Protein AF-A0A431JED1-F1 (afdb_monomer_lite)

Secondary structure (DSSP, 8-state):
--------------------TT-TT----TTS-TTTS-EEEEEE-TT--EEEEEEESSSSTTS-EEEEE-SSSSEEEEEE---STT-STT-SEEEEETT-S--EEEESSSSSSS-SS-EEEEEEETTEEEEEE--GGG-EEEEESSSS--STT--EEEEEEHHHHHHHHHS-EE-SS-SSSEE---SEEEEEETTEEEEEETTTEEEEEEEETTTEEEEEEE-TTT------STTSPPP----EEEEEEEE-TTSPEEEEEEE--TTSEETTEE-TT---EEEEEE-SSTT--EEEEEE--TT-------PPPPPPHHHHHHHHHHHHHHHHHHHHHHHTT-

Sequence (342 aa):
MAGYNQSQTSTVITASAPTNANNPATGQGAKFAPSVVNRVIGRVDAVGNVDTSTSLGDAYNGDNIRSAVSLDGQRFYTAGNISGGSQNATGGVRTTTLGASSSTQVAGSAGPVLSTSNINRVDIQNGQLYAASRQAANNGIWAIGTGTPTGLAASATRLFDYNALVSAATGRSAGNTSATTNFQGPYDFYFSNASTVYVADAILGISRFSLTGAAVWKYDYTFSSTGGVQNDGSNGKPKQAGGAIGLTGRVLDSGETVLYATGGFSGNVVNGTLDSYGGNYLYALIDKGAQSDFTILDKAAATESFKGVALAPVPEPASLLLLAAGLGVLVVRARQQRASTR

pLDDT: mean 76.94, std 20.21, range [21.77, 98.38]

Structure (mmCIF, N/CA/C/O backbone):
data_AF-A0A431JED1-F1
#
_entry.id   AF-A0A431JED1-F1
#
loop_
_atom_site.group_PDB
_atom_site.id
_atom_site.type_symbol
_atom_site.label_atom_id
_atom_site.label_alt_id
_atom_site.label_comp_id
_atom_site.label_asym_id
_atom_site.label_entity_id
_atom_site.label_seq_id
_atom_site.pdbx_PDB_ins_code
_atom_site.Cartn_x
_atom_site.Cartn_y
_atom_site.Cartn_z
_atom_site.occupancy
_atom_site.B_iso_or_equiv
_atom_site.auth_seq_id
_atom_site.auth_comp_id
_atom_site.auth_asym_id
_atom_site.auth_atom_id
_atom_site.pdbx_PDB_model_num
ATOM 1 N N . MET A 1 1 ? -19.468 -15.182 -5.118 1.00 23.94 1 MET A N 1
ATOM 2 C CA . MET A 1 1 ? -18.343 -14.238 -4.960 1.00 23.94 1 MET A CA 1
ATOM 3 C C . MET A 1 1 ? -17.081 -15.067 -4.995 1.00 23.94 1 MET A C 1
ATOM 5 O O . MET A 1 1 ? -16.937 -15.929 -4.146 1.00 23.94 1 MET A O 1
ATOM 9 N N . ALA A 1 2 ? -16.272 -14.919 -6.041 1.00 21.77 2 ALA A N 1
ATOM 10 C CA . ALA A 1 2 ? -15.062 -15.710 -6.224 1.00 21.77 2 ALA A CA 1
ATOM 11 C C . ALA A 1 2 ? -13.936 -15.089 -5.385 1.00 21.77 2 ALA A C 1
ATOM 13 O O . ALA A 1 2 ? -13.420 -14.031 -5.745 1.00 21.77 2 ALA A O 1
ATOM 14 N N . GLY A 1 3 ? -13.617 -15.711 -4.249 1.00 23.08 3 GLY A N 1
ATOM 15 C CA . GLY A 1 3 ? -12.411 -15.419 -3.483 1.00 23.08 3 GLY A CA 1
ATOM 16 C C . GLY A 1 3 ? -11.211 -15.916 -4.277 1.00 23.08 3 GLY A C 1
ATOM 17 O O . GLY A 1 3 ? -11.069 -17.109 -4.536 1.00 23.08 3 GLY A O 1
ATOM 18 N N . TYR A 1 4 ? -10.390 -14.992 -4.766 1.00 29.09 4 TYR A N 1
ATOM 19 C CA . TYR A 1 4 ? -9.217 -15.342 -5.552 1.00 29.09 4 TYR A CA 1
ATOM 20 C C . TYR A 1 4 ? -7.986 -15.469 -4.642 1.00 29.09 4 TYR A C 1
ATOM 22 O O . TYR A 1 4 ? -7.595 -14.525 -3.957 1.00 29.09 4 TYR A O 1
ATOM 30 N N . ASN A 1 5 ? -7.401 -16.669 -4.675 1.00 30.94 5 ASN A N 1
ATOM 31 C CA . ASN A 1 5 ? -6.161 -17.114 -4.037 1.00 30.94 5 ASN A CA 1
ATOM 32 C C . ASN A 1 5 ? -4.968 -16.196 -4.363 1.00 30.94 5 ASN A C 1
ATOM 34 O O . ASN A 1 5 ? -4.407 -16.279 -5.454 1.00 30.94 5 ASN A O 1
ATOM 38 N N . GLN A 1 6 ? -4.504 -15.392 -3.404 1.00 31.88 6 GLN A N 1
ATOM 39 C CA . GLN A 1 6 ? -3.185 -14.764 -3.504 1.00 31.88 6 GLN A CA 1
ATOM 40 C C . GLN A 1 6 ? -2.135 -15.615 -2.797 1.00 31.88 6 GLN A C 1
ATOM 42 O O . GLN A 1 6 ? -1.987 -15.545 -1.584 1.00 31.88 6 GLN A O 1
ATOM 47 N N . SER A 1 7 ? -1.378 -16.398 -3.567 1.00 29.55 7 SER A N 1
ATOM 48 C CA . SER A 1 7 ? -0.062 -16.878 -3.144 1.00 29.55 7 SER A CA 1
ATOM 49 C C . SER A 1 7 ? 0.896 -15.702 -3.045 1.00 29.55 7 SER A C 1
ATOM 51 O O . SER A 1 7 ? 1.459 -15.253 -4.035 1.00 29.55 7 SER A O 1
ATOM 53 N N . GLN A 1 8 ? 1.041 -15.175 -1.831 1.00 31.19 8 GLN A N 1
ATOM 54 C CA . GLN A 1 8 ? 2.184 -14.363 -1.444 1.00 31.19 8 GLN A CA 1
ATOM 55 C C . GLN A 1 8 ? 2.803 -14.963 -0.187 1.00 31.19 8 GLN A C 1
ATOM 57 O O . GLN A 1 8 ? 2.500 -14.594 0.945 1.00 31.19 8 GLN A O 1
ATOM 62 N N . THR A 1 9 ? 3.717 -15.903 -0.388 1.00 28.64 9 THR A N 1
ATOM 63 C CA . THR A 1 9 ? 4.820 -16.089 0.548 1.00 28.64 9 THR A CA 1
ATOM 64 C C . THR A 1 9 ? 5.697 -14.845 0.424 1.00 28.64 9 THR A C 1
ATOM 66 O O . THR A 1 9 ? 6.446 -14.695 -0.540 1.00 28.64 9 THR A O 1
ATOM 69 N N . SER A 1 10 ? 5.610 -13.921 1.385 1.00 28.77 10 SER A N 1
ATOM 70 C CA . SER A 1 10 ? 6.693 -12.961 1.617 1.00 28.77 10 SER A CA 1
ATOM 71 C C . SER A 1 10 ? 7.907 -13.733 2.133 1.00 28.77 10 SER A C 1
ATOM 73 O O . SER A 1 10 ? 8.202 -13.742 3.323 1.00 28.77 10 SER A O 1
ATOM 75 N N . THR A 1 11 ? 8.621 -14.406 1.236 1.00 25.95 11 THR A N 1
ATOM 76 C CA . THR A 1 11 ? 10.019 -14.735 1.479 1.00 25.95 11 THR A CA 1
ATOM 77 C C . THR A 1 11 ? 10.799 -13.465 1.184 1.00 25.95 11 THR A C 1
ATOM 79 O O . THR A 1 11 ? 10.759 -12.944 0.068 1.00 25.95 11 THR A O 1
ATOM 82 N N . VAL A 1 12 ? 11.476 -12.931 2.198 1.00 26.38 12 VAL A N 1
ATOM 83 C CA . VAL A 1 12 ? 12.476 -11.879 2.021 1.00 26.38 12 VAL A CA 1
ATOM 84 C C . VAL A 1 12 ? 13.552 -12.448 1.097 1.00 26.38 12 VAL A C 1
ATOM 86 O O . VAL A 1 12 ? 14.432 -13.182 1.534 1.00 26.38 12 VAL A O 1
ATOM 89 N N . ILE A 1 13 ? 13.467 -12.155 -0.201 1.00 27.19 13 ILE A N 1
ATOM 90 C CA . ILE A 1 13 ? 14.603 -12.332 -1.097 1.00 27.19 13 ILE A CA 1
ATOM 91 C C . ILE A 1 13 ? 15.508 -11.143 -0.812 1.00 27.19 13 ILE A C 1
ATOM 93 O O . ILE A 1 13 ? 15.273 -10.027 -1.282 1.00 27.19 13 ILE A O 1
ATOM 97 N N . THR A 1 14 ? 16.536 -11.378 -0.004 1.00 25.70 14 THR A N 1
ATOM 98 C CA . THR A 1 14 ? 17.692 -10.495 0.087 1.00 25.70 14 THR A CA 1
ATOM 99 C C . THR A 1 14 ? 18.341 -10.501 -1.293 1.00 25.70 14 THR A C 1
ATOM 101 O O . THR A 1 14 ? 19.164 -11.355 -1.610 1.00 25.70 14 THR A O 1
ATOM 104 N N . ALA A 1 15 ? 17.935 -9.575 -2.162 1.00 27.73 15 ALA A N 1
ATOM 105 C CA . ALA A 1 15 ? 18.761 -9.234 -3.302 1.00 27.73 15 ALA A CA 1
ATOM 106 C C . ALA A 1 15 ? 20.076 -8.726 -2.710 1.00 27.73 15 ALA A C 1
ATOM 108 O O . ALA A 1 15 ? 20.096 -7.705 -2.016 1.00 27.73 15 ALA A O 1
ATOM 109 N N . SER A 1 16 ? 21.168 -9.451 -2.941 1.00 29.75 16 SER A N 1
ATOM 110 C CA . SER A 1 16 ? 22.497 -8.871 -2.849 1.00 29.75 16 SER A CA 1
ATOM 111 C C . SER A 1 16 ? 22.499 -7.687 -3.809 1.00 29.75 16 SER A C 1
ATOM 113 O O . SER A 1 16 ? 22.574 -7.837 -5.027 1.00 29.75 16 SER A O 1
ATOM 115 N N . ALA A 1 17 ? 22.299 -6.489 -3.257 1.00 35.72 17 ALA A N 1
ATOM 116 C CA . ALA A 1 17 ? 22.432 -5.266 -4.019 1.00 35.72 17 ALA A CA 1
ATOM 117 C C . ALA A 1 17 ? 23.820 -5.295 -4.675 1.00 35.72 17 ALA A C 1
ATOM 119 O O . ALA A 1 17 ? 24.779 -5.678 -3.998 1.00 35.72 17 ALA A O 1
ATOM 120 N N . PRO A 1 18 ? 23.973 -4.900 -5.951 1.00 34.75 18 PRO A N 1
ATOM 121 C CA . PRO A 1 18 ? 25.295 -4.607 -6.473 1.00 34.75 18 PRO A CA 1
ATOM 122 C C . PRO A 1 18 ? 25.878 -3.505 -5.586 1.00 34.75 18 PRO A C 1
ATOM 124 O O . PRO A 1 18 ? 25.456 -2.347 -5.627 1.00 34.75 18 PRO A O 1
ATOM 127 N N . THR A 1 19 ? 26.785 -3.889 -4.695 1.00 35.94 19 THR A N 1
ATOM 128 C CA . THR A 1 19 ? 27.453 -2.959 -3.801 1.00 35.94 19 THR A CA 1
ATOM 129 C C . THR A 1 19 ? 28.389 -2.120 -4.648 1.00 35.94 19 THR A C 1
ATOM 131 O O . THR A 1 19 ? 29.275 -2.649 -5.317 1.00 35.94 19 THR A O 1
ATOM 134 N N . ASN A 1 20 ? 28.238 -0.800 -4.587 1.00 39.66 20 ASN A N 1
ATOM 135 C CA . ASN A 1 20 ? 29.374 0.071 -4.834 1.00 39.66 20 ASN A CA 1
ATOM 136 C C . ASN A 1 20 ? 30.448 -0.318 -3.807 1.00 39.66 20 ASN A C 1
ATOM 138 O O . ASN A 1 20 ? 30.224 -0.148 -2.607 1.00 39.66 20 ASN A O 1
ATOM 142 N N . ALA A 1 21 ? 31.587 -0.843 -4.266 1.00 40.16 21 ALA A N 1
ATOM 143 C CA . ALA A 1 21 ? 32.692 -1.264 -3.402 1.00 40.16 21 ALA A CA 1
ATOM 144 C C . ALA A 1 21 ? 33.205 -0.138 -2.478 1.00 40.16 21 ALA A C 1
ATOM 146 O O . ALA A 1 21 ? 33.900 -0.414 -1.506 1.00 40.16 21 ALA A O 1
ATOM 147 N N . ASN A 1 22 ? 32.815 1.118 -2.730 1.00 37.78 22 ASN A N 1
ATOM 148 C CA . ASN A 1 22 ? 33.271 2.278 -1.977 1.00 37.78 22 ASN A CA 1
ATOM 149 C C . ASN A 1 22 ? 32.298 2.773 -0.887 1.00 37.78 22 ASN A C 1
ATOM 151 O O . ASN A 1 22 ? 32.668 3.700 -0.171 1.00 37.78 22 ASN A O 1
ATOM 155 N N . ASN A 1 23 ? 31.076 2.227 -0.735 1.00 37.25 23 ASN A N 1
ATOM 156 C CA . ASN A 1 23 ? 30.197 2.608 0.390 1.00 37.25 23 ASN A CA 1
ATOM 157 C C . ASN A 1 23 ? 29.025 1.626 0.660 1.00 37.25 23 ASN A C 1
ATOM 159 O O . ASN A 1 23 ? 27.913 1.846 0.171 1.00 37.25 23 ASN A O 1
ATOM 163 N N . PRO A 1 24 ? 29.216 0.575 1.479 1.00 39.22 24 PRO A N 1
ATOM 164 C CA . PRO A 1 24 ? 28.147 -0.353 1.866 1.00 39.22 24 PRO A CA 1
ATOM 165 C C . PRO A 1 24 ? 27.101 0.241 2.836 1.00 39.22 24 PRO A C 1
ATOM 167 O O . PRO A 1 24 ? 26.067 -0.383 3.059 1.00 39.22 24 PRO A O 1
ATOM 170 N N . ALA A 1 25 ? 27.317 1.443 3.393 1.00 36.41 25 ALA A N 1
ATOM 171 C CA . ALA A 1 25 ? 26.404 2.066 4.364 1.00 36.41 25 ALA A CA 1
ATOM 172 C C . ALA A 1 25 ? 25.245 2.853 3.722 1.00 36.41 25 ALA A C 1
ATOM 174 O O . ALA A 1 25 ? 24.295 3.238 4.404 1.00 36.41 25 ALA A O 1
ATOM 175 N N . THR A 1 26 ? 25.283 3.084 2.408 1.00 38.41 26 THR A N 1
ATOM 176 C CA . THR A 1 26 ? 24.166 3.678 1.669 1.00 38.41 26 THR A CA 1
ATOM 177 C C . THR A 1 26 ? 23.594 2.621 0.738 1.00 38.41 26 THR A C 1
ATOM 179 O O . THR A 1 26 ? 24.108 2.445 -0.363 1.00 38.41 26 THR A O 1
ATOM 182 N N . GLY A 1 27 ? 22.541 1.915 1.159 1.00 38.31 27 GLY A N 1
ATOM 183 C CA . GLY A 1 27 ? 21.777 0.948 0.352 1.00 38.31 27 GLY A CA 1
ATOM 184 C C . GLY A 1 27 ? 21.042 1.578 -0.840 1.00 38.31 27 GLY A C 1
ATOM 185 O O . GLY A 1 27 ? 19.854 1.365 -1.046 1.00 38.31 27 GLY A O 1
ATOM 186 N N . GLN A 1 28 ? 21.737 2.398 -1.617 1.00 44.69 28 GLN A N 1
ATOM 187 C CA . GLN A 1 28 ? 21.219 3.176 -2.720 1.00 44.69 28 GLN A CA 1
ATOM 188 C C . GLN A 1 28 ? 21.722 2.534 -4.016 1.00 44.69 28 GLN A C 1
ATOM 190 O O . GLN A 1 28 ? 22.557 3.101 -4.716 1.00 44.69 28 GLN A O 1
ATOM 195 N N . GLY A 1 29 ? 21.095 1.430 -4.439 1.00 44.62 29 GLY A N 1
ATOM 196 C CA . GLY A 1 29 ? 20.999 1.082 -5.873 1.00 44.62 29 GLY A CA 1
ATOM 197 C C . GLY A 1 29 ? 20.213 2.133 -6.693 1.00 44.62 29 GLY A C 1
ATOM 198 O O . GLY A 1 29 ? 19.769 1.877 -7.804 1.00 44.62 29 GLY A O 1
ATOM 199 N N . ALA A 1 30 ? 20.018 3.320 -6.113 1.00 51.62 30 ALA A N 1
ATOM 200 C CA . ALA A 1 30 ? 18.995 4.323 -6.343 1.00 51.62 30 ALA A CA 1
ATOM 201 C C . ALA A 1 30 ? 19.484 5.496 -7.194 1.00 51.62 30 ALA A C 1
ATOM 203 O O . ALA A 1 30 ? 18.966 6.594 -7.063 1.00 51.62 30 ALA A O 1
ATOM 204 N N . LYS A 1 31 ? 20.545 5.328 -7.984 1.00 64.94 31 LYS A N 1
ATOM 205 C CA . LYS A 1 31 ? 21.021 6.383 -8.900 1.00 64.94 31 LYS A CA 1
ATOM 206 C C . LYS A 1 31 ? 21.413 5.866 -10.277 1.00 64.94 31 LYS A C 1
ATOM 208 O O . LYS A 1 31 ? 21.803 6.655 -11.131 1.00 64.94 31 LYS A O 1
ATOM 213 N N . PHE A 1 32 ? 21.317 4.559 -10.504 1.00 7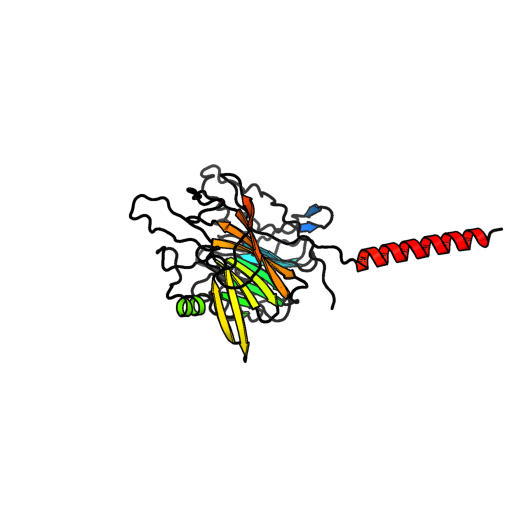3.94 32 PHE A N 1
ATOM 214 C CA . PHE A 1 32 ? 21.657 3.978 -11.792 1.00 73.94 32 PHE A CA 1
ATOM 215 C C . PHE A 1 32 ? 20.489 4.092 -12.766 1.00 73.94 32 PHE A C 1
ATOM 217 O O . PHE A 1 32 ? 19.315 4.011 -12.386 1.00 73.94 32 PHE A O 1
ATOM 224 N N . ALA A 1 33 ? 20.833 4.268 -14.039 1.00 82.19 33 ALA A N 1
ATOM 225 C CA . ALA A 1 33 ? 19.867 4.128 -15.110 1.00 82.19 33 ALA A CA 1
ATOM 226 C C . ALA A 1 33 ? 19.384 2.670 -15.185 1.00 82.19 33 ALA A C 1
ATOM 228 O O . ALA A 1 33 ? 20.192 1.758 -14.997 1.00 82.19 33 ALA A O 1
ATOM 229 N N . PRO A 1 34 ? 18.098 2.423 -15.483 1.00 83.25 34 PRO A N 1
ATOM 230 C CA . PRO A 1 34 ? 17.546 1.078 -15.529 1.00 83.25 34 PRO A CA 1
ATOM 231 C C . PRO A 1 34 ? 18.101 0.270 -16.702 1.00 83.25 34 PRO A C 1
ATOM 233 O O . PRO A 1 34 ? 18.080 -0.946 -16.647 1.00 83.25 34 PRO A O 1
ATOM 236 N N . SER A 1 35 ? 18.689 0.929 -17.704 1.00 84.25 35 SER A N 1
ATOM 237 C CA . SER A 1 35 ? 19.467 0.294 -18.770 1.00 84.25 35 SER A CA 1
ATOM 238 C C . SER A 1 35 ? 20.844 -0.219 -18.320 1.00 84.25 35 SER A C 1
ATOM 240 O O . SER A 1 35 ? 21.508 -0.914 -19.081 1.00 84.25 35 SER A O 1
ATOM 242 N N . VAL A 1 36 ? 21.305 0.172 -17.126 1.00 84.31 36 VAL A N 1
ATOM 243 C CA . VAL A 1 36 ? 22.568 -0.276 -16.511 1.00 84.31 36 VAL A CA 1
ATOM 244 C C . VAL A 1 36 ? 22.279 -1.245 -15.367 1.00 84.31 36 VAL A C 1
ATOM 246 O O . VAL A 1 36 ? 22.935 -2.275 -15.246 1.00 84.31 36 VAL A O 1
ATOM 249 N N . VAL A 1 37 ? 21.297 -0.912 -14.524 1.00 85.38 37 VAL A N 1
ATOM 250 C CA . VAL A 1 37 ? 20.830 -1.752 -13.418 1.00 85.38 37 VAL A CA 1
ATOM 251 C C . VAL A 1 37 ? 19.321 -1.929 -13.540 1.00 85.38 37 VAL A C 1
ATOM 253 O O . VAL A 1 37 ? 18.542 -1.074 -13.110 1.00 85.38 37 VAL A O 1
ATOM 256 N N . ASN A 1 38 ? 18.921 -3.052 -14.131 1.00 87.19 38 ASN A N 1
ATOM 257 C CA . ASN A 1 38 ? 17.521 -3.367 -14.390 1.00 87.19 38 ASN A CA 1
ATOM 258 C C . ASN A 1 38 ? 16.703 -3.468 -13.092 1.00 87.19 38 ASN A C 1
ATOM 260 O O . ASN A 1 38 ? 17.210 -3.824 -12.023 1.00 87.19 38 ASN A O 1
ATOM 264 N N . ARG A 1 39 ? 15.397 -3.198 -13.188 1.00 90.19 39 ARG A N 1
ATOM 265 C CA . ARG A 1 39 ? 14.448 -3.378 -12.078 1.00 90.19 39 ARG A CA 1
ATOM 266 C C . ARG A 1 39 ? 13.835 -4.759 -12.152 1.00 90.19 39 ARG A C 1
ATOM 268 O O . ARG A 1 39 ? 13.015 -5.029 -13.024 1.00 90.19 39 ARG A O 1
ATOM 275 N N . VAL A 1 40 ? 14.255 -5.624 -11.240 1.00 91.56 40 VAL A N 1
ATOM 276 C CA . VAL A 1 40 ? 13.828 -7.021 -11.215 1.00 91.56 40 VAL A CA 1
ATOM 277 C C . VAL A 1 40 ? 12.557 -7.170 -10.389 1.00 91.56 40 VAL A C 1
ATOM 279 O O . VAL A 1 40 ? 12.466 -6.649 -9.277 1.00 91.56 40 VAL A O 1
ATOM 282 N N . ILE A 1 41 ? 11.590 -7.902 -10.936 1.00 94.00 41 ILE A N 1
ATOM 283 C CA . ILE A 1 41 ? 10.404 -8.366 -10.219 1.00 94.00 41 ILE A CA 1
ATOM 284 C C . ILE A 1 41 ? 10.601 -9.859 -9.970 1.00 94.00 41 ILE A C 1
ATOM 286 O O . ILE A 1 41 ? 10.640 -10.648 -10.913 1.00 94.00 41 ILE A O 1
ATOM 290 N N . GLY A 1 42 ? 10.753 -10.231 -8.700 1.00 89.94 42 GLY A N 1
ATOM 291 C CA . GLY A 1 42 ? 10.775 -11.628 -8.281 1.00 89.94 42 GLY A CA 1
ATOM 292 C C . GLY A 1 42 ? 9.356 -12.138 -8.058 1.00 89.94 42 GLY A C 1
ATOM 293 O O . GLY A 1 42 ? 8.594 -11.530 -7.306 1.00 89.94 42 GLY A O 1
ATOM 294 N N . ARG A 1 43 ? 9.008 -13.256 -8.690 1.00 90.62 43 ARG A N 1
ATOM 295 C CA . ARG A 1 43 ? 7.793 -14.020 -8.406 1.00 90.62 43 ARG A CA 1
ATOM 296 C C . ARG A 1 43 ? 8.166 -15.250 -7.594 1.00 90.62 43 ARG A C 1
ATOM 298 O O . ARG A 1 43 ? 9.118 -15.943 -7.936 1.00 90.62 43 ARG A O 1
ATOM 305 N N . VAL A 1 44 ? 7.386 -15.531 -6.561 1.00 84.62 44 VAL A N 1
ATOM 306 C CA . VAL A 1 44 ? 7.436 -16.796 -5.829 1.00 84.62 44 VAL A CA 1
ATOM 307 C C . VAL A 1 44 ? 6.098 -17.487 -6.046 1.00 84.62 44 VAL A C 1
ATOM 309 O O . VAL A 1 44 ? 5.060 -16.861 -5.836 1.00 84.62 44 VAL A O 1
ATOM 312 N N . ASP A 1 45 ? 6.105 -18.723 -6.538 1.00 81.44 45 ASP A N 1
ATOM 313 C CA . ASP A 1 45 ? 4.870 -19.492 -6.703 1.00 81.44 45 ASP A CA 1
ATOM 314 C C . ASP A 1 45 ? 4.456 -20.218 -5.409 1.00 81.44 45 ASP A C 1
ATOM 316 O O . ASP A 1 45 ? 5.163 -20.207 -4.400 1.00 81.44 45 ASP A O 1
ATOM 320 N N . ALA A 1 46 ? 3.296 -20.879 -5.441 1.00 77.44 46 ALA A N 1
ATOM 321 C CA . ALA A 1 46 ? 2.745 -21.580 -4.281 1.00 77.44 46 ALA A CA 1
ATOM 322 C C . ALA A 1 46 ? 3.584 -22.784 -3.810 1.00 77.44 46 ALA A C 1
ATOM 324 O O . ALA A 1 46 ? 3.373 -23.269 -2.700 1.00 77.44 46 ALA A O 1
ATOM 325 N N . VAL A 1 47 ? 4.517 -23.267 -4.634 1.00 80.44 47 VAL A N 1
ATOM 326 C CA . VAL A 1 47 ? 5.455 -24.352 -4.303 1.00 80.44 47 VAL A CA 1
ATOM 327 C C . VAL A 1 47 ? 6.803 -23.780 -3.832 1.00 80.44 47 VAL A C 1
ATOM 329 O O . VAL A 1 47 ? 7.682 -24.523 -3.404 1.00 80.44 47 VAL A O 1
ATOM 332 N N . GLY A 1 48 ? 6.961 -22.454 -3.849 1.00 79.81 48 GLY A N 1
ATOM 333 C CA . GLY A 1 48 ? 8.182 -21.761 -3.455 1.00 79.81 48 GLY A CA 1
ATOM 334 C C . GLY A 1 48 ? 9.200 -21.608 -4.584 1.00 79.81 48 GLY A C 1
ATOM 335 O O . GLY A 1 48 ? 10.332 -21.207 -4.310 1.00 79.81 48 GLY A O 1
ATOM 336 N N . ASN A 1 49 ? 8.839 -21.897 -5.841 1.00 83.31 49 ASN A N 1
ATOM 337 C CA . ASN A 1 49 ? 9.743 -21.642 -6.961 1.00 83.31 49 ASN A CA 1
ATOM 338 C C . ASN A 1 49 ? 9.908 -20.136 -7.152 1.00 83.31 49 ASN A C 1
ATOM 340 O O . ASN A 1 49 ? 8.924 -19.399 -7.230 1.00 83.31 49 ASN A O 1
ATOM 344 N N . VAL A 1 50 ? 11.161 -19.696 -7.258 1.00 89.06 50 VAL A N 1
ATOM 345 C CA . VAL A 1 50 ? 11.525 -18.293 -7.460 1.00 89.06 50 VAL A CA 1
ATOM 346 C C . VAL A 1 50 ? 11.825 -18.048 -8.936 1.00 89.06 50 VAL A C 1
ATOM 348 O O . VAL A 1 50 ? 12.658 -18.728 -9.531 1.00 89.06 50 VAL A O 1
ATOM 351 N N . ASP A 1 51 ? 11.180 -17.039 -9.509 1.00 90.19 51 ASP A N 1
ATOM 352 C CA . ASP A 1 51 ? 11.339 -16.607 -10.894 1.00 90.19 51 ASP A CA 1
ATOM 353 C C . ASP A 1 51 ? 11.686 -15.113 -10.932 1.00 90.19 51 ASP A C 1
ATOM 355 O O . ASP A 1 51 ? 10.895 -14.261 -10.526 1.00 90.19 51 ASP A O 1
ATOM 359 N N . THR A 1 52 ? 12.890 -14.795 -11.405 1.00 94.31 52 THR A N 1
ATOM 360 C CA . THR A 1 52 ? 13.415 -13.426 -11.545 1.00 94.31 52 THR A CA 1
ATOM 361 C C . THR A 1 52 ? 13.587 -13.015 -13.011 1.00 94.31 52 THR A C 1
ATOM 363 O O . THR A 1 52 ? 14.296 -12.054 -13.308 1.00 94.31 52 THR A O 1
ATOM 366 N N . SER A 1 53 ? 12.932 -13.719 -13.944 1.00 95.12 53 SER A N 1
ATOM 367 C CA . SER A 1 53 ? 13.043 -13.469 -15.391 1.00 95.12 53 SER A CA 1
ATOM 368 C C . SER A 1 53 ? 12.480 -12.112 -15.833 1.00 95.12 53 SER A C 1
ATOM 370 O O . SER A 1 53 ? 12.798 -11.633 -16.919 1.00 95.12 53 SER A O 1
ATOM 372 N N . THR A 1 54 ? 11.661 -11.467 -14.998 1.00 96.00 54 THR A N 1
ATOM 373 C CA . THR A 1 54 ? 11.091 -10.145 -15.286 1.00 96.00 54 THR A CA 1
ATOM 374 C C . THR A 1 54 ? 12.051 -9.056 -14.823 1.00 96.00 54 THR A C 1
ATOM 376 O O . THR A 1 54 ? 12.242 -8.847 -13.624 1.00 96.00 54 THR A O 1
ATOM 379 N N . SER A 1 55 ? 12.659 -8.348 -15.772 1.00 94.25 55 SER A N 1
ATOM 380 C CA . SER A 1 55 ? 13.797 -7.464 -15.514 1.00 94.25 55 SER A CA 1
ATOM 381 C C . SER A 1 55 ? 13.722 -6.202 -16.381 1.00 94.25 55 SER A C 1
ATOM 383 O O . SER A 1 55 ? 14.187 -6.189 -17.519 1.00 94.25 55 SER A O 1
ATOM 385 N N . LEU A 1 56 ? 13.188 -5.118 -15.824 1.00 93.12 56 LEU A N 1
ATOM 386 C CA . LEU A 1 56 ? 12.817 -3.908 -16.558 1.00 93.12 56 LEU A CA 1
ATOM 387 C C . LEU A 1 56 ? 13.999 -2.962 -16.788 1.00 93.12 56 LEU A C 1
ATOM 389 O O . LEU A 1 56 ? 14.571 -2.431 -15.832 1.00 93.12 56 LEU A O 1
ATOM 393 N N . GLY A 1 57 ? 14.307 -2.703 -18.058 1.00 92.00 57 GLY A N 1
ATOM 394 C CA . GLY A 1 57 ? 15.337 -1.753 -18.488 1.00 92.00 57 GLY A CA 1
ATOM 395 C C . GLY A 1 57 ? 14.858 -0.300 -18.611 1.00 92.00 57 GLY A C 1
ATOM 396 O O . GLY A 1 57 ? 15.651 0.584 -18.924 1.00 92.00 57 GLY A O 1
ATOM 397 N N . ASP A 1 58 ? 13.571 -0.035 -18.376 1.00 90.44 58 ASP A N 1
ATOM 398 C CA . ASP A 1 58 ? 12.899 1.226 -18.721 1.00 90.44 58 ASP A CA 1
ATOM 399 C C . ASP A 1 58 ? 12.175 1.913 -17.545 1.00 90.44 58 ASP A C 1
ATOM 401 O O . ASP A 1 58 ? 11.535 2.953 -17.722 1.00 90.44 58 ASP A O 1
ATOM 405 N N . ALA A 1 59 ? 12.267 1.350 -16.338 1.00 89.56 59 ALA A N 1
ATOM 406 C CA . ALA A 1 59 ? 11.480 1.769 -15.183 1.00 89.56 59 ALA A CA 1
ATOM 407 C C . ALA A 1 59 ? 12.323 2.454 -14.092 1.00 89.56 59 ALA A C 1
ATOM 409 O O . ALA A 1 59 ? 13.426 2.018 -13.762 1.00 89.56 59 ALA A O 1
ATOM 410 N N . TYR A 1 60 ? 11.754 3.494 -13.478 1.00 88.00 60 TYR 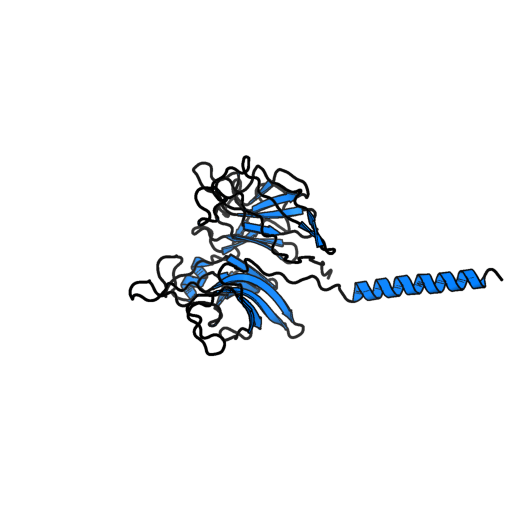A N 1
ATOM 411 C CA . TYR A 1 60 ? 12.257 4.159 -12.271 1.00 88.00 60 TYR A CA 1
ATOM 412 C C . TYR A 1 60 ? 13.678 4.714 -12.428 1.00 88.00 60 TYR A C 1
ATOM 414 O O . TYR A 1 60 ? 14.582 4.414 -11.645 1.00 88.00 60 TYR A O 1
ATOM 422 N N . ASN A 1 61 ? 13.903 5.499 -13.487 1.00 86.00 61 ASN A N 1
ATOM 423 C CA . ASN A 1 61 ? 15.235 5.999 -13.802 1.00 86.00 61 ASN A CA 1
ATOM 424 C C . ASN A 1 61 ? 15.802 6.907 -12.706 1.00 86.00 61 ASN A C 1
ATOM 426 O O . ASN A 1 61 ? 15.152 7.852 -12.259 1.00 86.00 61 ASN A O 1
ATOM 430 N N . GLY A 1 62 ? 17.028 6.594 -12.283 1.00 79.25 62 GLY A N 1
ATOM 431 C CA . GLY A 1 62 ? 17.763 7.373 -11.301 1.00 79.25 62 GLY A CA 1
ATOM 432 C C . GLY A 1 62 ? 17.257 7.246 -9.865 1.00 79.25 62 GLY A C 1
ATOM 433 O O . GLY A 1 62 ? 17.714 8.028 -9.044 1.00 79.25 62 GLY A O 1
ATOM 434 N N . ASP A 1 63 ? 16.337 6.328 -9.538 1.00 82.31 63 ASP A N 1
ATOM 435 C CA . ASP A 1 63 ? 15.874 6.116 -8.151 1.00 82.31 63 ASP A CA 1
ATOM 436 C C . ASP A 1 63 ? 15.488 4.646 -7.896 1.00 82.31 63 ASP A C 1
ATOM 438 O O . ASP A 1 63 ? 16.178 3.772 -8.404 1.00 82.31 63 ASP A O 1
ATOM 442 N N . ASN A 1 64 ? 14.487 4.308 -7.083 1.00 79.50 64 ASN A N 1
ATOM 443 C CA . ASN A 1 64 ? 14.128 2.934 -6.717 1.00 79.50 64 ASN A CA 1
ATOM 444 C C . ASN A 1 64 ? 12.735 2.525 -7.213 1.00 79.50 64 ASN A C 1
ATOM 446 O O . ASN A 1 64 ? 11.769 3.275 -7.072 1.00 79.50 64 ASN A O 1
ATOM 450 N N . ILE A 1 65 ? 12.619 1.270 -7.661 1.00 88.31 65 ILE A N 1
ATOM 451 C CA . ILE A 1 65 ? 11.359 0.516 -7.599 1.00 88.31 65 ILE A CA 1
ATOM 452 C C . ILE A 1 65 ? 11.025 0.233 -6.124 1.00 88.31 65 ILE A C 1
ATOM 454 O O . ILE A 1 65 ? 11.936 -0.015 -5.331 1.00 88.31 65 ILE A O 1
ATOM 458 N N . ARG A 1 66 ? 9.750 0.313 -5.737 1.00 88.75 66 ARG A N 1
ATOM 459 C CA . ARG A 1 66 ? 9.312 0.240 -4.328 1.00 88.75 66 ARG A CA 1
ATOM 460 C C . ARG A 1 66 ? 8.248 -0.813 -4.058 1.00 88.75 66 ARG A C 1
ATOM 462 O O . ARG A 1 66 ? 8.190 -1.335 -2.953 1.00 88.75 66 ARG A O 1
ATOM 469 N N . SER A 1 67 ? 7.422 -1.135 -5.049 1.00 91.44 67 SER A N 1
ATOM 470 C CA . SER A 1 67 ? 6.316 -2.074 -4.881 1.00 91.44 67 SER A CA 1
ATOM 471 C C . SER A 1 67 ? 6.011 -2.797 -6.184 1.00 91.44 67 SER A C 1
ATOM 473 O O . SER A 1 67 ? 6.192 -2.233 -7.267 1.00 91.44 67 SER A O 1
ATOM 475 N N . ALA A 1 68 ? 5.550 -4.040 -6.055 1.00 93.81 68 ALA A N 1
ATOM 476 C CA . ALA A 1 68 ? 4.981 -4.836 -7.123 1.00 93.81 68 ALA A CA 1
ATOM 477 C C . ALA A 1 68 ? 3.736 -5.573 -6.605 1.00 93.81 68 ALA A C 1
ATOM 479 O O . ALA A 1 68 ? 3.725 -6.033 -5.464 1.00 93.81 68 ALA A O 1
ATOM 480 N N . VAL A 1 69 ? 2.710 -5.701 -7.442 1.00 94.31 69 VAL A N 1
ATOM 481 C CA . VAL A 1 69 ? 1.501 -6.486 -7.167 1.00 94.31 69 VAL A CA 1
ATOM 482 C C . VAL A 1 69 ? 1.067 -7.228 -8.426 1.00 94.31 69 VAL A C 1
ATOM 484 O O . VAL A 1 69 ? 1.267 -6.756 -9.547 1.00 94.31 69 VAL A O 1
ATOM 487 N N . SER A 1 70 ? 0.480 -8.405 -8.245 1.00 93.25 70 SER A N 1
ATOM 488 C CA . SER A 1 70 ? -0.074 -9.224 -9.316 1.00 93.25 70 SER A CA 1
ATOM 489 C C . SER A 1 70 ? -1.350 -9.901 -8.838 1.00 93.25 70 SER A C 1
ATOM 491 O O . SER A 1 70 ? -1.444 -10.275 -7.671 1.00 93.25 70 SER A O 1
ATOM 493 N N . LEU A 1 71 ? -2.310 -10.074 -9.748 1.00 87.88 71 LEU A N 1
ATOM 494 C CA . LEU A 1 71 ? -3.454 -10.951 -9.511 1.00 87.88 71 LEU A CA 1
ATOM 495 C C . LEU A 1 71 ? -3.125 -12.397 -9.869 1.00 87.88 71 LEU A C 1
ATOM 497 O O . LEU A 1 71 ? -3.529 -13.300 -9.164 1.00 87.88 71 LEU A O 1
ATOM 501 N N . ASP A 1 72 ? -2.399 -12.645 -10.951 1.00 86.25 72 ASP A N 1
ATOM 502 C CA . ASP A 1 72 ? -2.303 -13.973 -11.571 1.00 86.25 72 ASP A CA 1
ATOM 503 C C . ASP A 1 72 ? -0.875 -14.530 -11.639 1.00 86.25 72 ASP A C 1
ATOM 505 O O . ASP A 1 72 ? -0.654 -15.623 -12.152 1.00 86.25 72 ASP A O 1
ATOM 509 N N . GLY A 1 73 ? 0.113 -13.782 -11.150 1.00 90.31 73 GLY A N 1
ATOM 510 C CA . GLY A 1 73 ? 1.529 -14.113 -11.292 1.00 90.31 73 GLY A CA 1
ATOM 511 C C . GLY A 1 73 ? 2.046 -14.018 -12.733 1.00 90.31 73 GLY A C 1
ATOM 512 O O . GLY A 1 73 ? 3.183 -14.419 -12.982 1.00 90.31 73 GLY A O 1
ATOM 513 N N . GLN A 1 74 ? 1.242 -13.508 -13.672 1.00 91.56 74 GLN A N 1
ATOM 514 C CA . GLN A 1 74 ? 1.573 -13.365 -15.093 1.00 91.56 74 GLN A CA 1
ATOM 515 C C . GLN A 1 74 ? 1.641 -11.899 -15.520 1.00 91.56 74 GLN A C 1
ATOM 517 O O . GLN A 1 74 ? 2.439 -11.556 -16.394 1.00 91.56 74 GLN A O 1
ATOM 522 N N . ARG A 1 75 ? 0.836 -11.025 -14.910 1.00 94.75 75 ARG A N 1
ATOM 523 C CA . ARG A 1 75 ? 0.888 -9.570 -15.081 1.00 94.75 75 ARG A CA 1
ATOM 524 C C . ARG A 1 75 ? 1.237 -8.893 -13.768 1.00 94.75 75 ARG A C 1
ATOM 526 O O . ARG A 1 75 ? 0.643 -9.186 -12.733 1.00 94.75 75 ARG A O 1
ATOM 533 N N . PHE A 1 76 ? 2.152 -7.938 -13.832 1.00 96.75 76 PHE A N 1
ATOM 534 C CA . PHE A 1 76 ? 2.609 -7.176 -12.679 1.00 96.75 76 PHE A CA 1
ATOM 535 C C . PHE A 1 76 ? 2.266 -5.705 -12.837 1.00 96.75 76 PHE A C 1
ATOM 537 O O . PHE A 1 76 ? 2.315 -5.151 -13.937 1.00 96.75 76 PHE A O 1
ATOM 544 N N . TYR A 1 77 ? 1.968 -5.073 -11.713 1.00 96.81 77 TYR A N 1
ATOM 545 C CA . TYR A 1 77 ? 1.908 -3.631 -11.548 1.00 96.81 77 TYR A CA 1
ATOM 546 C C . TYR A 1 77 ? 2.991 -3.227 -10.578 1.00 96.81 77 TYR A C 1
ATOM 548 O O . TYR A 1 77 ? 3.186 -3.895 -9.571 1.00 96.81 77 TYR A O 1
ATOM 556 N N . THR A 1 78 ? 3.695 -2.147 -10.872 1.00 94.94 78 THR A N 1
ATOM 557 C CA . THR A 1 78 ? 4.799 -1.665 -10.052 1.00 94.94 78 THR A CA 1
ATOM 558 C C . THR A 1 78 ? 4.639 -0.190 -9.747 1.00 94.94 78 THR A C 1
ATOM 560 O O . THR A 1 78 ? 3.965 0.537 -10.481 1.00 94.94 78 THR A O 1
ATOM 563 N N . ALA A 1 79 ? 5.296 0.237 -8.676 1.00 91.81 79 ALA A N 1
ATOM 564 C CA . ALA A 1 79 ? 5.462 1.634 -8.313 1.00 91.81 79 ALA A CA 1
ATOM 565 C C . ALA A 1 79 ? 6.885 1.910 -7.836 1.00 91.81 79 ALA A C 1
ATOM 567 O O . ALA A 1 79 ? 7.625 1.000 -7.444 1.00 91.81 79 ALA A O 1
ATOM 568 N N . GLY A 1 80 ? 7.256 3.184 -7.838 1.00 88.12 80 GLY A N 1
ATOM 569 C CA . GLY A 1 80 ? 8.562 3.621 -7.386 1.00 88.12 80 GLY A CA 1
ATOM 570 C C . GLY A 1 80 ? 8.750 5.124 -7.475 1.00 88.12 80 GLY A C 1
ATOM 571 O O . GLY A 1 80 ? 7.800 5.913 -7.501 1.00 88.12 80 GLY A O 1
ATOM 572 N N . ASN A 1 81 ? 10.014 5.515 -7.508 1.00 84.62 81 ASN A N 1
ATOM 573 C CA . ASN A 1 81 ? 10.432 6.896 -7.650 1.00 84.62 81 ASN A CA 1
ATOM 574 C C . ASN A 1 81 ? 11.407 7.052 -8.814 1.00 84.62 81 ASN A C 1
ATOM 576 O O . ASN A 1 81 ? 11.812 6.084 -9.453 1.00 84.62 81 ASN A O 1
ATOM 580 N N . ILE A 1 82 ? 11.763 8.295 -9.088 1.00 83.81 82 ILE A N 1
ATOM 581 C CA . ILE A 1 82 ? 12.669 8.716 -10.147 1.00 83.81 82 ILE A CA 1
ATOM 582 C C . ILE A 1 82 ? 13.467 9.926 -9.652 1.00 83.81 82 ILE A C 1
ATOM 584 O O . ILE A 1 82 ? 13.045 10.599 -8.710 1.00 83.81 82 ILE A O 1
ATOM 588 N N . SER A 1 83 ? 14.602 10.213 -10.289 1.00 76.56 83 SER A N 1
ATOM 589 C CA . SER A 1 83 ? 15.387 11.428 -10.033 1.00 76.56 83 SER A CA 1
ATOM 590 C C . SER A 1 83 ? 15.940 12.034 -11.339 1.00 76.56 83 SER A C 1
ATOM 592 O O . SER A 1 83 ? 16.024 11.354 -12.360 1.00 76.56 83 SER A O 1
ATOM 594 N N . GLY A 1 84 ? 16.289 13.331 -11.342 1.00 67.69 84 GLY A N 1
ATOM 595 C CA . GLY A 1 84 ? 16.935 14.035 -12.475 1.00 67.69 84 GLY A CA 1
ATOM 596 C C . GLY A 1 84 ? 16.021 14.801 -13.462 1.00 67.69 84 GLY A C 1
ATOM 597 O O . GLY A 1 84 ? 14.810 14.711 -13.442 1.00 67.69 84 GLY A O 1
ATOM 598 N N . GLY A 1 85 ? 16.561 15.623 -14.364 1.00 54.91 85 GLY A N 1
ATOM 599 C CA . GLY A 1 85 ? 15.746 16.555 -15.179 1.00 54.91 85 GLY A CA 1
ATOM 600 C C . GLY A 1 85 ? 14.767 15.935 -16.202 1.00 54.91 85 GLY A C 1
ATOM 601 O O . GLY A 1 85 ? 13.868 16.625 -16.667 1.00 54.91 85 GLY A O 1
ATOM 602 N N . SER A 1 86 ? 14.894 14.648 -16.554 1.00 52.97 86 SER A N 1
ATOM 603 C CA . SER A 1 86 ? 14.047 13.948 -17.554 1.00 52.97 86 SER A CA 1
ATOM 604 C C . SER A 1 86 ? 12.954 13.071 -16.913 1.00 52.97 86 SER A C 1
ATOM 606 O O . SER A 1 86 ? 12.657 11.960 -17.351 1.00 52.97 86 SER A O 1
ATOM 608 N N . GLN A 1 87 ? 12.378 13.574 -15.825 1.00 56.69 87 GLN A N 1
ATOM 609 C CA . GLN A 1 87 ? 11.670 12.827 -14.784 1.00 56.69 87 GLN A CA 1
ATOM 610 C C . GLN A 1 87 ? 10.192 12.488 -15.075 1.00 56.69 87 GLN A C 1
ATOM 612 O O . GLN A 1 87 ? 9.408 12.447 -14.146 1.00 56.69 87 GLN A O 1
ATOM 617 N N . ASN A 1 88 ? 9.741 12.213 -16.303 1.00 64.69 88 ASN A N 1
ATOM 618 C CA . ASN A 1 88 ? 8.312 11.875 -16.491 1.00 64.69 88 ASN A CA 1
ATOM 619 C C . ASN A 1 88 ? 8.055 10.488 -17.106 1.00 64.69 88 ASN A C 1
ATOM 621 O O . ASN A 1 88 ? 7.275 9.721 -16.552 1.00 64.69 88 ASN A O 1
ATOM 625 N N . ALA A 1 89 ? 8.785 10.074 -18.144 1.00 71.81 89 ALA A N 1
ATOM 626 C CA . ALA A 1 89 ? 8.452 8.849 -18.890 1.00 71.81 89 ALA A CA 1
ATOM 627 C C . ALA A 1 89 ? 8.694 7.512 -18.146 1.00 71.81 89 ALA A C 1
ATOM 629 O O . ALA A 1 89 ? 8.167 6.470 -18.542 1.00 71.81 89 ALA A O 1
ATOM 630 N N . THR A 1 90 ? 9.512 7.506 -17.089 1.00 81.88 90 THR A N 1
ATOM 631 C CA . THR A 1 90 ? 9.990 6.257 -16.456 1.00 81.88 90 THR A CA 1
ATOM 632 C C . THR A 1 90 ? 9.400 5.990 -15.074 1.00 81.88 90 THR A C 1
ATOM 634 O O . THR A 1 90 ? 9.601 4.908 -14.531 1.00 81.88 90 THR A O 1
ATOM 637 N N . GLY A 1 91 ? 8.664 6.939 -14.497 1.00 84.69 91 GLY A N 1
ATOM 638 C CA . GLY A 1 91 ? 8.131 6.821 -13.141 1.00 84.69 91 GLY A CA 1
ATOM 639 C C . GLY A 1 91 ? 6.681 6.349 -13.081 1.00 84.69 91 GLY A C 1
ATOM 640 O O . GLY A 1 91 ? 6.201 5.664 -13.988 1.00 84.69 91 GLY A O 1
ATOM 641 N N . GLY A 1 92 ? 5.981 6.754 -12.024 1.00 88.00 92 GLY A N 1
ATOM 642 C CA . GLY A 1 92 ? 4.555 6.511 -11.847 1.00 88.00 92 GLY A CA 1
ATOM 643 C C . GLY A 1 92 ? 4.200 5.045 -11.582 1.00 88.00 92 GLY A C 1
ATOM 644 O O . GLY A 1 92 ? 5.000 4.295 -11.024 1.00 88.00 92 GLY A O 1
ATOM 645 N N . VAL A 1 93 ? 2.979 4.653 -11.952 1.00 92.31 93 VAL A N 1
ATOM 646 C CA . VAL A 1 93 ? 2.530 3.255 -11.898 1.00 92.31 93 VAL A CA 1
ATOM 647 C C . VAL A 1 93 ? 2.757 2.626 -13.261 1.00 92.31 93 VAL A C 1
ATOM 649 O O . VAL A 1 93 ? 2.366 3.190 -14.289 1.00 92.31 93 VAL A O 1
ATOM 652 N N . ARG A 1 94 ? 3.379 1.449 -13.280 1.00 93.62 94 ARG A N 1
ATOM 653 C CA . ARG A 1 94 ? 3.750 0.753 -14.519 1.00 93.62 94 ARG A CA 1
ATOM 654 C C . ARG A 1 94 ? 3.244 -0.678 -14.512 1.00 93.62 94 ARG A C 1
ATOM 656 O O . ARG A 1 94 ? 3.227 -1.303 -13.459 1.00 93.62 94 ARG A O 1
ATOM 663 N N . THR A 1 95 ? 2.879 -1.209 -15.672 1.00 95.69 95 THR A N 1
ATOM 664 C CA . THR A 1 95 ? 2.491 -2.611 -15.853 1.00 95.69 95 THR A CA 1
ATOM 665 C C . THR A 1 95 ? 3.455 -3.351 -16.773 1.00 95.69 95 THR A C 1
ATOM 667 O O . THR A 1 95 ? 4.084 -2.750 -17.643 1.00 95.69 95 THR A O 1
ATOM 670 N N . THR A 1 96 ? 3.590 -4.655 -16.569 1.00 97.31 96 THR A N 1
ATOM 671 C CA . THR A 1 96 ? 4.418 -5.547 -17.384 1.00 97.31 96 THR A CA 1
ATOM 672 C C . THR A 1 96 ? 3.920 -6.991 -17.255 1.00 97.31 96 THR A C 1
ATOM 674 O O . THR A 1 96 ? 3.009 -7.265 -16.469 1.00 97.31 96 THR A O 1
ATOM 677 N N . THR A 1 97 ? 4.498 -7.922 -18.006 1.00 97.44 97 THR A N 1
ATOM 678 C CA . THR A 1 97 ? 4.191 -9.357 -17.927 1.00 97.44 97 THR A CA 1
ATOM 679 C C . THR A 1 97 ? 5.412 -10.166 -17.506 1.00 97.44 97 THR A C 1
ATOM 681 O O . THR A 1 97 ? 6.544 -9.698 -17.607 1.00 97.44 97 THR A O 1
ATOM 684 N N . LEU A 1 98 ? 5.188 -11.394 -17.046 1.00 95.88 98 LEU A N 1
ATOM 685 C CA . LEU A 1 98 ? 6.254 -12.324 -16.690 1.00 95.88 98 LEU A CA 1
ATOM 686 C C . LEU A 1 98 ? 7.257 -12.503 -17.836 1.00 95.88 98 LEU A C 1
ATOM 688 O O . LEU A 1 98 ? 6.865 -12.708 -18.984 1.00 95.88 98 LEU A O 1
ATOM 692 N N . GLY A 1 99 ? 8.544 -12.410 -17.504 1.00 95.88 99 GLY A N 1
ATOM 693 C CA . GLY A 1 99 ? 9.660 -12.553 -18.439 1.00 95.88 99 GLY A CA 1
ATOM 694 C C . GLY A 1 99 ? 9.935 -11.316 -19.300 1.00 95.88 99 GLY A C 1
ATOM 695 O O . GLY A 1 99 ? 10.834 -11.343 -20.137 1.00 95.88 99 GLY A O 1
ATOM 696 N N . ALA A 1 100 ? 9.177 -10.229 -19.131 1.00 97.44 100 ALA A N 1
ATOM 697 C CA . ALA A 1 100 ? 9.377 -9.018 -19.916 1.00 97.44 100 ALA A CA 1
ATOM 698 C C . ALA A 1 100 ? 10.599 -8.207 -19.450 1.00 97.44 100 ALA A C 1
ATOM 700 O O . ALA A 1 100 ? 10.971 -8.196 -18.273 1.00 97.44 100 ALA A O 1
ATOM 701 N N . SER A 1 101 ? 11.181 -7.465 -20.396 1.00 96.31 101 SER A N 1
ATOM 702 C CA . SER A 1 101 ? 12.303 -6.544 -20.172 1.00 96.31 101 SER A CA 1
ATOM 703 C C . SER A 1 101 ? 11.920 -5.060 -20.235 1.00 96.31 101 SER A C 1
ATOM 705 O O . SER A 1 101 ? 12.762 -4.184 -20.023 1.00 96.31 101 SER A O 1
ATOM 707 N N . SER A 1 102 ? 10.648 -4.763 -20.502 1.00 94.94 102 SER A N 1
ATOM 708 C CA . SER A 1 102 ? 10.089 -3.412 -20.581 1.00 94.94 102 SER A CA 1
ATOM 709 C C . SER A 1 102 ? 8.710 -3.341 -19.926 1.00 94.94 102 SER A C 1
ATOM 711 O O . SER A 1 102 ? 8.119 -4.356 -19.538 1.00 94.94 102 SER A O 1
ATOM 713 N N . SER A 1 103 ? 8.199 -2.126 -19.750 1.00 94.38 103 SER A N 1
ATOM 714 C CA . SER A 1 103 ? 6.955 -1.862 -19.038 1.00 94.38 103 SER A CA 1
ATOM 715 C C . SER A 1 103 ? 6.158 -0.720 -19.664 1.00 94.38 103 SER A C 1
ATOM 717 O O . SER A 1 103 ? 6.687 0.205 -20.274 1.00 94.38 103 SER A O 1
ATOM 719 N N . THR A 1 104 ? 4.843 -0.759 -19.486 1.00 92.88 104 THR A N 1
ATOM 720 C CA . THR A 1 104 ? 3.930 0.299 -19.922 1.00 92.88 104 THR A CA 1
ATOM 721 C C . THR A 1 104 ? 3.576 1.180 -18.733 1.00 92.88 104 THR A C 1
ATOM 723 O O . THR A 1 104 ? 3.127 0.689 -17.701 1.00 92.88 104 THR A O 1
ATOM 726 N N . GLN A 1 105 ? 3.760 2.494 -18.857 1.00 89.81 105 GLN A N 1
ATOM 727 C CA . GLN A 1 105 ? 3.347 3.436 -17.820 1.00 89.81 105 GLN A CA 1
ATOM 728 C C . GLN A 1 105 ? 1.826 3.629 -17.852 1.00 89.81 105 GLN A C 1
ATOM 730 O O . GLN A 1 105 ? 1.293 4.287 -18.745 1.00 89.81 105 GLN A O 1
ATOM 735 N N . VAL A 1 106 ? 1.123 3.071 -16.868 1.00 90.38 106 VAL A N 1
ATOM 736 C CA . VAL A 1 106 ? -0.342 3.172 -16.775 1.00 90.38 106 VAL A CA 1
ATOM 737 C C . VAL A 1 106 ? -0.783 4.448 -16.067 1.00 90.38 106 VAL A C 1
ATOM 739 O O . VAL A 1 106 ? -1.871 4.933 -16.338 1.00 90.38 106 VAL A O 1
ATOM 742 N N . ALA A 1 107 ? 0.061 5.044 -15.221 1.00 88.19 107 ALA A N 1
ATOM 743 C CA . ALA A 1 107 ? -0.161 6.378 -14.661 1.00 88.19 107 ALA A CA 1
ATOM 744 C C . ALA A 1 107 ? 1.173 7.115 -14.496 1.00 88.19 107 ALA A C 1
ATOM 746 O O . ALA A 1 107 ? 2.127 6.524 -13.995 1.00 88.19 107 ALA A O 1
ATOM 747 N N . GLY A 1 108 ? 1.235 8.398 -14.876 1.00 73.94 108 GLY A N 1
ATOM 748 C CA . GLY A 1 108 ? 2.371 9.274 -14.563 1.00 73.94 108 GLY A CA 1
ATOM 749 C C . GLY A 1 108 ? 3.239 9.768 -15.725 1.00 73.94 108 GLY A C 1
ATOM 750 O O . GLY A 1 108 ? 4.444 9.737 -15.585 1.00 73.94 108 GLY A O 1
ATOM 751 N N . SER A 1 109 ? 2.681 10.283 -16.824 1.00 61.75 109 SER A N 1
ATOM 752 C CA . SER A 1 109 ? 3.384 11.244 -17.718 1.00 61.75 109 SER A CA 1
ATOM 753 C C . SER A 1 109 ? 2.480 11.785 -18.827 1.00 61.75 109 SER A C 1
ATOM 755 O O . SER A 1 109 ? 2.763 12.854 -19.358 1.00 61.75 109 SER A O 1
ATOM 757 N N . ALA A 1 110 ? 1.423 11.057 -19.202 1.00 51.94 110 ALA A N 1
ATOM 758 C CA . ALA A 1 110 ? 0.548 11.407 -20.328 1.00 51.94 110 ALA A CA 1
ATOM 759 C C . ALA A 1 110 ? -0.931 11.622 -19.930 1.00 51.94 110 ALA A C 1
ATOM 761 O O . ALA A 1 110 ? -1.817 11.562 -20.774 1.00 51.94 110 ALA A O 1
ATOM 762 N N . GLY A 1 111 ? -1.204 11.901 -18.650 1.00 51.44 111 GLY A N 1
ATOM 763 C CA . GLY A 1 111 ? -2.550 12.179 -18.134 1.00 51.44 111 GLY A CA 1
ATOM 764 C C . GLY A 1 111 ? -2.514 12.885 -16.770 1.00 51.44 111 GLY A C 1
ATOM 765 O O . GLY A 1 111 ? -1.455 12.910 -16.133 1.00 51.44 111 GLY A O 1
ATOM 766 N N . PRO A 1 112 ? -3.625 13.503 -16.325 1.00 48.81 112 PRO A N 1
ATOM 767 C CA . PRO A 1 112 ? -3.609 14.404 -15.181 1.00 48.81 112 PRO A CA 1
ATOM 768 C C . PRO A 1 112 ? -3.551 13.679 -13.816 1.00 48.81 112 PRO A C 1
ATOM 770 O O . PRO A 1 112 ? -4.102 12.600 -13.615 1.00 48.81 112 PRO A O 1
ATOM 773 N N . VAL A 1 113 ? -2.918 14.387 -12.874 1.00 61.22 113 VAL A N 1
ATOM 774 C CA . VAL A 1 113 ? -2.986 14.348 -11.396 1.00 61.22 113 VAL A CA 1
ATOM 775 C C . VAL A 1 113 ? -2.200 13.302 -10.583 1.00 61.22 113 VAL A C 1
ATOM 777 O O . VAL A 1 113 ? -1.927 13.586 -9.423 1.00 61.22 113 VAL A O 1
ATOM 780 N N . LEU A 1 114 ? -1.683 12.197 -11.132 1.00 75.12 114 LEU A N 1
ATOM 781 C CA . LEU A 1 114 ? -0.668 11.408 -10.402 1.00 75.12 114 LEU A CA 1
ATOM 782 C C . LEU A 1 114 ? 0.724 11.712 -10.950 1.00 75.12 114 LEU A C 1
ATOM 784 O O . LEU A 1 114 ? 1.113 11.206 -12.003 1.00 75.12 114 LEU A O 1
ATOM 788 N N . SER A 1 115 ? 1.462 12.579 -10.251 1.00 63.81 115 SER A N 1
ATOM 789 C CA . SER A 1 115 ? 2.854 12.874 -10.601 1.00 63.81 115 SER A CA 1
ATOM 790 C C . SER A 1 115 ? 3.675 11.598 -10.701 1.00 63.81 115 SER A C 1
ATOM 792 O O . SER A 1 115 ? 3.483 10.627 -9.976 1.00 63.81 115 SER A O 1
ATOM 794 N N . THR A 1 116 ? 4.651 11.673 -11.581 1.00 69.56 116 THR A N 1
ATOM 795 C CA . THR A 1 116 ? 5.532 10.603 -12.035 1.00 69.56 116 THR A CA 1
ATOM 796 C C . THR A 1 116 ? 6.500 10.119 -10.942 1.00 69.56 116 THR A C 1
ATOM 798 O O . THR A 1 116 ? 7.196 9.127 -11.130 1.00 69.56 116 THR A O 1
ATOM 801 N N . SER A 1 117 ? 6.550 10.778 -9.782 1.00 74.00 117 SER A N 1
ATOM 802 C CA . SER A 1 117 ? 7.510 10.519 -8.711 1.00 74.00 117 SER A CA 1
ATOM 803 C C . SER A 1 117 ? 6.851 10.143 -7.380 1.00 74.00 117 SER A C 1
ATOM 805 O O . SER A 1 117 ? 5.739 10.560 -7.060 1.00 74.00 117 SER A O 1
ATOM 807 N N . ASN A 1 118 ? 7.601 9.370 -6.588 1.00 84.19 118 ASN A N 1
ATOM 808 C CA . ASN A 1 118 ? 7.368 9.079 -5.173 1.00 84.19 118 ASN A CA 1
ATOM 809 C C . ASN A 1 118 ? 6.075 8.304 -4.850 1.00 84.19 118 ASN A C 1
ATOM 811 O O . ASN A 1 118 ? 5.350 8.645 -3.911 1.00 84.19 118 ASN A O 1
ATOM 815 N N . ILE A 1 119 ? 5.814 7.230 -5.598 1.00 90.62 119 ILE A N 1
ATOM 816 C CA . ILE A 1 119 ? 4.753 6.264 -5.290 1.00 90.62 119 ILE A CA 1
ATOM 817 C C . ILE A 1 119 ? 5.364 5.116 -4.483 1.00 90.62 119 ILE A C 1
ATOM 819 O O . ILE A 1 119 ? 6.273 4.432 -4.953 1.00 90.62 119 ILE A O 1
ATOM 823 N N . ASN A 1 120 ? 4.897 4.922 -3.251 1.00 90.50 120 ASN A N 1
ATOM 824 C CA . ASN A 1 120 ? 5.463 3.929 -2.333 1.00 90.50 120 ASN A CA 1
ATOM 825 C C . ASN A 1 120 ? 4.883 2.537 -2.546 1.00 90.50 120 ASN A C 1
ATOM 827 O O . ASN A 1 120 ? 5.624 1.557 -2.516 1.00 90.50 120 ASN A O 1
ATOM 831 N N . ARG A 1 121 ? 3.573 2.462 -2.789 1.00 93.31 121 ARG A N 1
ATOM 832 C CA . ARG A 1 121 ? 2.844 1.200 -2.875 1.00 93.31 121 ARG A CA 1
ATOM 833 C C . ARG A 1 121 ? 1.882 1.197 -4.045 1.00 93.31 121 ARG A C 1
ATOM 835 O O . ARG A 1 121 ? 1.240 2.211 -4.312 1.00 93.31 121 ARG A O 1
ATOM 842 N N . VAL A 1 122 ? 1.754 0.040 -4.681 1.00 94.94 122 VAL A N 1
ATOM 843 C CA . VAL A 1 122 ? 0.588 -0.342 -5.476 1.00 94.94 122 VAL A CA 1
ATOM 844 C C . VAL A 1 122 ? -0.035 -1.592 -4.881 1.00 94.94 122 VAL A C 1
ATOM 846 O O . VAL A 1 122 ? 0.672 -2.451 -4.355 1.00 94.94 122 VAL A O 1
ATOM 849 N N . ASP A 1 123 ? -1.354 -1.678 -4.963 1.00 95.38 123 ASP A N 1
ATOM 850 C CA . ASP A 1 123 ? -2.091 -2.869 -4.564 1.00 95.38 123 ASP A CA 1
ATOM 851 C C . ASP A 1 123 ? -3.379 -3.005 -5.383 1.00 95.38 123 ASP A C 1
ATOM 853 O O . ASP A 1 123 ? -3.862 -2.024 -5.960 1.00 95.38 123 ASP A O 1
ATOM 857 N N . ILE A 1 124 ? -3.920 -4.218 -5.457 1.00 94.12 124 ILE A N 1
ATOM 858 C CA . ILE A 1 124 ? -5.161 -4.517 -6.170 1.00 94.12 124 ILE A CA 1
ATOM 859 C C . ILE A 1 124 ? -6.195 -4.985 -5.162 1.00 94.12 124 ILE A C 1
ATOM 861 O O . ILE A 1 124 ? -6.043 -6.030 -4.536 1.00 94.12 124 ILE A O 1
ATOM 865 N N . GLN A 1 125 ? -7.274 -4.222 -5.048 1.00 89.88 125 GLN A N 1
ATOM 866 C CA . GLN A 1 125 ? -8.335 -4.469 -4.083 1.00 89.88 125 GLN A CA 1
ATOM 867 C C . GLN A 1 125 ? -9.666 -4.530 -4.819 1.00 89.88 125 GLN A C 1
ATOM 869 O O . GLN A 1 125 ? -10.006 -3.624 -5.578 1.00 89.88 125 GLN A O 1
ATOM 874 N N . ASN A 1 126 ? -10.402 -5.630 -4.643 1.00 88.56 126 ASN A N 1
ATOM 875 C CA . ASN A 1 126 ? -11.672 -5.885 -5.336 1.00 88.56 126 ASN A CA 1
ATOM 876 C C . ASN A 1 126 ? -11.589 -5.699 -6.868 1.00 88.56 126 ASN A C 1
ATOM 878 O O . ASN A 1 126 ? -12.508 -5.178 -7.495 1.00 88.56 126 ASN A O 1
ATOM 882 N N . GLY A 1 127 ? -10.461 -6.096 -7.469 1.00 91.06 127 GLY A N 1
ATOM 883 C CA . GLY A 1 127 ? -10.215 -5.976 -8.910 1.00 91.06 127 GLY A CA 1
ATOM 884 C C . GLY A 1 127 ? -9.846 -4.571 -9.398 1.00 91.06 127 GLY A C 1
ATOM 885 O O . GLY A 1 127 ? -9.634 -4.402 -10.595 1.00 91.06 127 GLY A O 1
ATOM 886 N N . GLN A 1 128 ? -9.733 -3.580 -8.511 1.00 95.44 128 GLN A N 1
ATOM 887 C CA . GLN A 1 128 ? -9.301 -2.220 -8.829 1.00 95.44 128 GLN A CA 1
ATOM 888 C C . GLN A 1 128 ? -7.849 -1.997 -8.391 1.00 95.44 128 GLN A C 1
ATOM 890 O O . GLN A 1 128 ? -7.468 -2.340 -7.272 1.00 95.44 128 GLN A O 1
ATOM 895 N N . LEU A 1 129 ? -7.038 -1.402 -9.267 1.00 96.25 129 LEU A N 1
ATOM 896 C CA . LEU A 1 129 ? -5.667 -0.997 -8.969 1.00 96.25 129 LEU A CA 1
ATOM 897 C C . LEU A 1 129 ? -5.655 0.327 -8.202 1.00 96.25 129 LEU A C 1
ATOM 899 O O . LEU A 1 129 ? -6.278 1.308 -8.629 1.00 96.25 129 LEU A O 1
ATOM 903 N N . TYR A 1 130 ? -4.890 0.363 -7.117 1.00 96.31 130 TYR A N 1
ATOM 904 C CA . TYR A 1 130 ? -4.678 1.542 -6.289 1.00 96.31 130 TYR A CA 1
ATOM 905 C C . TYR A 1 130 ? -3.191 1.842 -6.102 1.00 96.31 130 TYR A C 1
ATOM 907 O O . TYR A 1 130 ? -2.343 0.956 -6.220 1.00 96.31 130 TYR A O 1
ATOM 915 N N . ALA A 1 131 ? -2.876 3.095 -5.778 1.00 95.19 131 ALA A N 1
ATOM 916 C CA . ALA A 1 131 ? -1.521 3.545 -5.489 1.00 95.19 131 ALA A CA 1
ATOM 917 C C . ALA A 1 131 ? -1.464 4.491 -4.282 1.00 95.19 131 ALA A C 1
ATOM 919 O O . ALA A 1 131 ? -2.312 5.371 -4.132 1.00 95.19 131 ALA A O 1
ATOM 920 N N . ALA A 1 132 ? -0.422 4.355 -3.462 1.00 94.62 132 ALA A N 1
ATOM 921 C CA . ALA A 1 132 ? -0.073 5.292 -2.398 1.00 94.62 132 ALA A CA 1
ATOM 922 C C . ALA A 1 132 ? 1.022 6.246 -2.875 1.00 94.62 132 ALA A C 1
ATOM 924 O O . ALA A 1 132 ? 2.185 5.858 -3.024 1.00 94.62 132 ALA A O 1
ATOM 925 N N . SER A 1 133 ? 0.656 7.506 -3.092 1.00 91.88 133 SER A N 1
ATOM 926 C CA . SER A 1 133 ? 1.595 8.565 -3.451 1.00 91.88 133 SER A CA 1
ATOM 927 C C . SER A 1 133 ? 2.003 9.348 -2.220 1.00 91.88 133 SER A C 1
ATOM 929 O O . SER A 1 133 ? 1.151 9.879 -1.509 1.00 91.88 133 SER A O 1
ATOM 931 N N . ARG A 1 134 ? 3.315 9.483 -2.024 1.00 87.31 134 ARG A N 1
ATOM 932 C CA . ARG A 1 134 ? 3.906 10.358 -1.007 1.00 87.31 134 ARG A CA 1
ATOM 933 C C . ARG A 1 134 ? 4.420 11.670 -1.599 1.00 87.31 134 ARG A C 1
ATOM 935 O O . ARG A 1 134 ? 5.074 12.453 -0.911 1.00 87.31 134 ARG A O 1
ATOM 942 N N . GLN A 1 135 ? 4.147 11.946 -2.872 1.00 84.94 135 GLN A N 1
ATOM 943 C CA . GLN A 1 135 ? 4.529 13.223 -3.459 1.00 84.94 135 GLN A CA 1
ATOM 944 C C . GLN A 1 135 ? 3.710 14.349 -2.834 1.00 84.94 135 GLN A C 1
ATOM 946 O O . GLN A 1 135 ? 2.491 14.273 -2.844 1.00 84.94 135 GLN A O 1
ATOM 951 N N . ALA A 1 136 ? 4.354 15.411 -2.343 1.00 77.06 136 ALA A N 1
ATOM 952 C CA . ALA A 1 136 ? 3.686 16.470 -1.578 1.00 77.06 136 ALA A CA 1
ATOM 953 C C . ALA A 1 136 ? 2.430 17.043 -2.266 1.00 77.06 136 ALA A C 1
ATOM 955 O O . ALA A 1 136 ? 1.383 17.132 -1.635 1.00 77.06 136 ALA A O 1
ATOM 956 N N . ALA A 1 137 ? 2.512 17.363 -3.562 1.00 80.69 137 ALA A N 1
ATOM 957 C CA . ALA A 1 137 ? 1.385 17.910 -4.325 1.00 80.69 137 ALA A CA 1
ATOM 958 C C . ALA A 1 137 ? 0.259 16.892 -4.599 1.00 80.69 137 ALA A C 1
ATOM 960 O O . ALA A 1 137 ? -0.876 17.287 -4.836 1.00 80.69 137 ALA A O 1
ATOM 961 N N . ASN A 1 138 ? 0.565 15.592 -4.562 1.00 85.00 138 ASN A N 1
ATOM 962 C CA . ASN A 1 138 ? -0.344 14.502 -4.931 1.00 85.00 138 ASN A CA 1
ATOM 963 C C . ASN A 1 138 ? -0.422 13.442 -3.824 1.00 85.00 138 ASN A C 1
ATOM 965 O O . ASN A 1 138 ? -0.551 12.248 -4.107 1.00 85.00 138 ASN A O 1
ATOM 969 N N . ASN A 1 139 ? -0.276 13.860 -2.567 1.00 90.25 139 ASN A N 1
ATOM 970 C CA . ASN A 1 139 ? -0.159 12.951 -1.437 1.00 90.25 139 ASN A CA 1
ATOM 971 C C . ASN A 1 139 ? -1.521 12.299 -1.152 1.00 90.25 139 ASN A C 1
ATOM 973 O O . ASN A 1 139 ? -2.539 12.994 -1.091 1.00 90.25 139 ASN A O 1
ATOM 977 N N . GLY A 1 140 ? -1.556 10.972 -1.030 1.00 93.75 140 GLY A N 1
ATOM 978 C CA . GLY A 1 140 ? -2.785 10.230 -0.750 1.00 93.75 140 GLY A CA 1
ATOM 979 C C . GLY A 1 140 ? -2.899 8.892 -1.467 1.00 93.75 140 GLY A C 1
ATOM 980 O O . GLY A 1 140 ? -1.946 8.408 -2.087 1.00 93.75 140 GLY A O 1
ATOM 981 N N . ILE A 1 141 ? -4.088 8.298 -1.362 1.00 95.50 141 ILE A N 1
ATOM 982 C CA . ILE A 1 141 ? -4.451 7.049 -2.037 1.00 95.50 141 ILE A CA 1
ATOM 983 C C . ILE A 1 141 ? -5.190 7.371 -3.333 1.00 95.50 141 ILE A C 1
ATOM 985 O O . ILE A 1 141 ? -6.082 8.222 -3.366 1.00 95.50 141 ILE A O 1
ATOM 989 N N . TRP A 1 142 ? -4.816 6.682 -4.401 1.00 94.69 142 TRP A N 1
ATOM 990 C CA . TRP A 1 142 ? -5.293 6.921 -5.757 1.00 94.69 142 TRP A CA 1
ATOM 991 C C . TRP A 1 142 ? -5.887 5.653 -6.345 1.00 94.69 142 TRP A C 1
ATOM 993 O O . TRP A 1 142 ? -5.245 4.610 -6.289 1.00 94.69 142 TRP A O 1
ATOM 1003 N N . ALA A 1 143 ? -7.068 5.748 -6.951 1.00 94.12 143 ALA A N 1
ATOM 1004 C CA . ALA A 1 143 ? -7.573 4.735 -7.871 1.00 94.12 143 ALA A CA 1
ATOM 1005 C C . ALA A 1 143 ? -6.964 4.972 -9.259 1.00 94.12 143 ALA A C 1
ATOM 1007 O O . ALA A 1 143 ? -6.971 6.103 -9.754 1.00 94.12 143 ALA A O 1
ATOM 1008 N N . ILE A 1 144 ? -6.419 3.921 -9.873 1.00 93.00 144 ILE A N 1
ATOM 1009 C CA . ILE A 1 144 ? -5.730 3.990 -11.165 1.00 93.00 144 ILE A CA 1
ATOM 1010 C C . ILE A 1 144 ? -6.601 3.358 -12.247 1.00 93.00 144 ILE A C 1
ATOM 1012 O O . ILE A 1 144 ? -6.752 2.139 -12.304 1.00 93.00 144 ILE A O 1
ATOM 1016 N N . GLY A 1 145 ? -7.151 4.188 -13.128 1.00 91.62 145 GLY A N 1
ATOM 1017 C CA . GLY A 1 145 ? -8.097 3.767 -14.154 1.00 91.62 145 GLY A CA 1
ATOM 1018 C C . GLY A 1 145 ? -9.321 3.063 -13.570 1.00 91.62 145 GLY A C 1
ATOM 1019 O O . GLY A 1 145 ? -9.647 3.202 -12.393 1.00 91.62 145 GLY A O 1
ATOM 1020 N N . THR A 1 146 ? -9.975 2.267 -14.409 1.00 91.88 146 THR A N 1
ATOM 1021 C CA . THR A 1 146 ? -10.992 1.302 -13.986 1.00 91.88 146 THR A CA 1
ATOM 1022 C C . THR A 1 146 ? -10.386 -0.095 -13.987 1.00 91.88 146 THR A C 1
ATOM 1024 O O . THR A 1 146 ? -9.751 -0.496 -14.965 1.00 91.88 146 THR A O 1
ATOM 1027 N N . GLY A 1 147 ? -10.600 -0.844 -12.910 1.00 94.88 147 GLY A N 1
ATOM 1028 C CA . GLY A 1 147 ? -10.088 -2.200 -12.765 1.00 94.88 147 GLY A CA 1
ATOM 1029 C C . GLY A 1 147 ? -8.558 -2.233 -12.704 1.00 94.88 147 GLY A C 1
ATOM 1030 O O . GLY A 1 147 ? -7.934 -1.472 -11.966 1.00 94.88 147 GLY A O 1
ATOM 1031 N N . THR A 1 148 ? -7.948 -3.099 -13.511 1.00 94.56 148 THR A N 1
ATOM 1032 C CA . THR A 1 148 ? -6.492 -3.217 -13.663 1.00 94.56 148 THR A CA 1
ATOM 1033 C C . THR A 1 148 ? -6.087 -2.776 -15.078 1.00 94.56 148 THR A C 1
ATOM 1035 O O . THR A 1 148 ? -6.040 -3.608 -15.992 1.00 94.56 148 THR A O 1
ATOM 1038 N N . PRO A 1 149 ? -5.841 -1.474 -15.317 1.00 93.75 149 PRO A N 1
ATOM 1039 C CA . PRO A 1 149 ? -5.589 -0.965 -16.664 1.00 93.75 149 PRO A CA 1
ATOM 1040 C C . PRO A 1 149 ? -4.288 -1.526 -17.246 1.00 93.75 149 PRO A C 1
ATOM 1042 O O . PRO A 1 149 ? -3.342 -1.805 -16.517 1.00 93.75 149 PRO A O 1
ATOM 1045 N N . THR A 1 150 ? -4.216 -1.675 -18.567 1.00 93.00 150 THR A N 1
ATOM 1046 C CA . THR A 1 150 ? -2.986 -2.093 -19.270 1.00 93.00 150 THR A CA 1
ATOM 1047 C C . THR A 1 150 ? -2.476 -1.058 -20.269 1.00 93.00 150 THR A C 1
ATOM 1049 O O . THR A 1 150 ? -1.329 -1.134 -20.699 1.00 93.00 150 THR A O 1
ATOM 1052 N N . GLY A 1 151 ? -3.325 -0.099 -20.645 1.00 85.38 151 GLY A N 1
ATOM 1053 C CA . GLY A 1 151 ? -3.001 0.962 -21.591 1.00 85.38 151 GLY A CA 1
ATOM 1054 C C . GLY A 1 151 ? -2.208 2.105 -20.963 1.00 85.38 151 GLY A C 1
ATOM 1055 O O . GLY A 1 151 ? -2.161 2.268 -19.743 1.00 85.38 151 GLY A O 1
ATOM 1056 N N . LEU A 1 152 ? -1.599 2.918 -21.825 1.00 83.75 152 LEU A N 1
ATOM 1057 C CA . LEU A 1 152 ? -0.887 4.126 -21.418 1.00 83.75 152 LEU A CA 1
ATOM 1058 C C . LEU A 1 152 ? -1.839 5.135 -20.762 1.00 83.75 152 LEU A C 1
ATOM 1060 O O . LEU A 1 152 ? -2.938 5.362 -21.259 1.00 83.75 152 LEU A O 1
ATOM 1064 N N . ALA A 1 153 ? -1.366 5.769 -19.686 1.00 78.06 153 ALA A N 1
ATOM 1065 C CA . ALA A 1 153 ? -1.989 6.939 -19.058 1.00 78.06 153 ALA A CA 1
ATOM 1066 C C . ALA A 1 153 ? -3.494 6.816 -18.755 1.00 78.06 153 ALA A C 1
ATOM 1068 O O . ALA A 1 153 ? -4.291 7.697 -19.080 1.00 78.06 153 ALA A O 1
ATOM 1069 N N . ALA A 1 154 ? -3.871 5.745 -18.062 1.00 81.00 154 ALA A N 1
ATOM 1070 C CA . ALA A 1 154 ? -5.166 5.661 -17.411 1.00 81.00 154 ALA A CA 1
ATOM 1071 C C . ALA A 1 154 ? -5.392 6.872 -16.484 1.00 81.00 154 ALA A C 1
ATOM 1073 O O . ALA A 1 154 ? -4.472 7.353 -15.815 1.00 81.00 154 ALA A O 1
ATOM 1074 N N . SER A 1 155 ? -6.633 7.357 -16.429 1.00 86.69 155 SER A N 1
ATOM 1075 C CA . SER A 1 155 ? -7.028 8.420 -15.503 1.00 86.69 155 SER A CA 1
ATOM 1076 C C . SER A 1 155 ? -6.783 7.985 -14.060 1.00 86.69 155 SER A C 1
ATOM 1078 O O . SER A 1 155 ? -7.176 6.883 -13.686 1.00 86.69 155 SER A O 1
ATOM 1080 N N . ALA A 1 156 ? -6.191 8.844 -13.235 1.00 88.88 156 ALA A N 1
ATOM 1081 C CA . ALA A 1 156 ? -6.038 8.585 -11.809 1.00 88.88 156 ALA A CA 1
ATOM 1082 C C . ALA A 1 156 ? -6.989 9.483 -11.009 1.00 88.88 156 ALA A C 1
ATOM 1084 O O . ALA A 1 156 ? -7.041 10.694 -11.227 1.00 88.88 156 ALA A O 1
ATOM 1085 N N . THR A 1 157 ? -7.719 8.899 -10.061 1.00 91.06 157 THR A N 1
ATOM 1086 C CA . THR A 1 157 ? -8.624 9.632 -9.168 1.00 91.06 157 THR A CA 1
ATOM 1087 C C . THR A 1 157 ? -8.105 9.538 -7.745 1.00 91.06 157 THR A C 1
ATOM 1089 O O . THR A 1 157 ? -7.996 8.446 -7.185 1.00 91.06 157 THR A O 1
ATOM 1092 N N . ARG A 1 158 ? -7.784 10.687 -7.145 1.00 91.81 158 ARG A N 1
ATOM 1093 C CA . ARG A 1 158 ? -7.393 10.746 -5.738 1.00 91.81 158 ARG A CA 1
ATOM 1094 C C . ARG A 1 158 ? -8.616 10.447 -4.888 1.00 91.81 158 ARG A C 1
ATOM 1096 O O . ARG A 1 158 ? -9.590 11.189 -4.960 1.00 91.81 158 ARG A O 1
ATOM 1103 N N . LEU A 1 159 ? -8.550 9.395 -4.080 1.00 94.06 159 LEU A N 1
ATOM 1104 C CA . LEU A 1 159 ? -9.599 9.093 -3.110 1.00 94.06 159 LEU A CA 1
ATOM 1105 C C . LEU A 1 159 ? -9.662 10.202 -2.061 1.00 94.06 159 LEU A C 1
ATOM 1107 O O . LEU A 1 159 ? -10.726 10.732 -1.768 1.00 94.06 159 LEU A O 1
ATOM 1111 N N . PHE A 1 160 ? -8.500 10.601 -1.547 1.00 94.69 160 PHE A N 1
ATOM 1112 C CA . PHE A 1 160 ? -8.368 11.735 -0.644 1.00 94.69 160 PHE A CA 1
ATOM 1113 C C . PHE A 1 160 ? -6.955 12.291 -0.619 1.00 94.69 160 PHE A C 1
ATOM 1115 O O . PHE A 1 160 ? -5.980 11.599 -0.914 1.00 94.69 160 PHE A O 1
ATOM 1122 N N . ASP A 1 161 ? -6.869 13.559 -0.235 1.00 93.69 161 ASP A N 1
ATOM 1123 C CA . ASP A 1 161 ? -5.619 14.208 0.125 1.00 93.69 161 ASP A CA 1
ATOM 1124 C C . ASP A 1 161 ? -5.233 13.793 1.547 1.00 93.69 161 ASP A C 1
ATOM 1126 O O . ASP A 1 161 ? -5.858 14.229 2.518 1.00 93.69 161 ASP A O 1
ATOM 1130 N N . TYR A 1 162 ? -4.241 12.911 1.678 1.00 94.12 162 TYR A N 1
ATOM 1131 C CA . TYR A 1 162 ? -3.829 12.431 2.998 1.00 94.12 162 TYR A CA 1
ATOM 1132 C C . TYR A 1 162 ? -3.225 13.566 3.831 1.00 94.12 162 TYR A C 1
ATOM 1134 O O . TYR A 1 162 ? -3.555 13.676 5.011 1.00 94.12 162 TYR A O 1
ATOM 1142 N N . ASN A 1 163 ? -2.461 14.475 3.210 1.00 91.88 163 ASN A N 1
ATOM 1143 C CA . ASN A 1 163 ? -1.942 15.648 3.906 1.00 91.88 163 ASN A CA 1
ATOM 1144 C C . ASN A 1 163 ? -3.080 16.503 4.469 1.00 91.88 163 ASN A C 1
ATOM 1146 O O . ASN A 1 163 ? -3.089 16.800 5.661 1.00 91.88 163 ASN A O 1
ATOM 1150 N N . ALA A 1 164 ? -4.053 16.872 3.634 1.00 92.69 164 ALA A N 1
ATOM 1151 C CA . ALA A 1 164 ? -5.123 17.769 4.059 1.00 92.69 164 ALA A CA 1
ATOM 1152 C C . ALA A 1 164 ? -5.995 17.155 5.165 1.00 92.69 164 ALA A C 1
ATOM 1154 O O . ALA A 1 164 ? -6.280 17.826 6.157 1.00 92.69 164 ALA A O 1
ATOM 1155 N N . LEU A 1 165 ? -6.394 15.884 5.025 1.00 94.75 165 LEU A N 1
ATOM 1156 C CA . LEU A 1 165 ? -7.265 15.233 6.007 1.00 94.75 165 LEU A CA 1
ATOM 1157 C C . LEU A 1 165 ? -6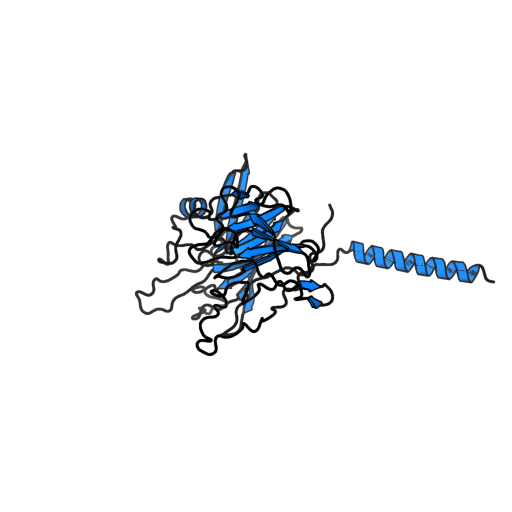.570 15.032 7.356 1.00 94.75 165 LEU A C 1
ATOM 1159 O O . LEU A 1 165 ? -7.160 15.323 8.397 1.00 94.75 165 LEU A O 1
ATOM 1163 N N . VAL A 1 166 ? -5.319 14.567 7.352 1.00 92.69 166 VAL A N 1
ATOM 1164 C CA . VAL A 1 166 ? -4.561 14.349 8.590 1.00 92.69 166 VAL A CA 1
ATOM 1165 C C . VAL A 1 166 ? -4.246 15.676 9.268 1.00 92.69 166 VAL A C 1
ATOM 1167 O O . VAL A 1 166 ? -4.438 15.797 10.480 1.00 92.69 166 VAL A O 1
ATOM 1170 N N . SER A 1 167 ? -3.817 16.689 8.510 1.00 91.62 167 SER A N 1
ATOM 1171 C CA . SER A 1 167 ? -3.542 18.017 9.058 1.00 91.62 167 SER A CA 1
ATOM 1172 C C . SER A 1 167 ? -4.772 18.646 9.697 1.00 91.62 167 SER A C 1
ATOM 1174 O O . SER A 1 167 ? -4.689 19.123 10.828 1.00 91.62 167 SER A O 1
ATOM 1176 N N . ALA A 1 168 ? -5.919 18.594 9.017 1.00 91.94 168 ALA A N 1
ATOM 1177 C CA . ALA A 1 168 ? -7.167 19.137 9.542 1.00 91.94 168 ALA A CA 1
ATOM 1178 C C . ALA A 1 168 ? -7.617 18.430 10.831 1.00 91.94 168 ALA A C 1
ATOM 1180 O O . ALA A 1 168 ? -8.105 19.086 11.747 1.00 91.94 168 ALA A O 1
ATOM 1181 N N . ALA A 1 169 ? -7.437 17.109 10.921 1.00 89.62 169 ALA A N 1
ATOM 1182 C CA . ALA A 1 169 ? -7.901 16.335 12.069 1.00 89.62 169 ALA A CA 1
ATOM 1183 C C . ALA A 1 169 ? -6.950 16.361 13.277 1.00 89.62 169 ALA A C 1
ATOM 1185 O O . ALA A 1 169 ? -7.399 16.225 14.413 1.00 89.62 169 ALA A O 1
ATOM 1186 N N . THR A 1 170 ? -5.641 16.499 13.050 1.00 84.81 170 THR A N 1
ATOM 1187 C CA . THR A 1 170 ? -4.623 16.331 14.106 1.00 84.81 170 THR A CA 1
ATOM 1188 C C . THR A 1 170 ? -3.858 17.610 14.444 1.00 84.81 170 THR A C 1
ATOM 1190 O O . THR A 1 170 ? -3.098 17.620 15.410 1.00 84.81 170 THR A O 1
ATOM 1193 N N . GLY A 1 171 ? -3.999 18.671 13.641 1.00 84.81 171 GLY A N 1
ATOM 1194 C CA . GLY A 1 171 ? -3.170 19.878 13.740 1.00 84.81 171 GLY A CA 1
ATOM 1195 C C . GLY A 1 171 ? -1.707 19.666 13.324 1.00 84.81 171 GLY A C 1
ATOM 1196 O O . GLY A 1 171 ? -0.880 20.559 13.496 1.00 84.81 171 GLY A O 1
ATOM 1197 N N . ARG A 1 172 ? -1.364 18.486 12.791 1.00 83.12 172 ARG A N 1
ATOM 1198 C CA . ARG A 1 172 ? -0.016 18.136 12.321 1.00 83.12 172 ARG A CA 1
ATOM 1199 C C . ARG A 1 172 ? 0.205 18.624 10.884 1.00 83.12 172 ARG A C 1
ATOM 1201 O O . ARG A 1 172 ? -0.736 18.896 10.151 1.00 83.12 172 ARG A O 1
ATOM 1208 N N . SER A 1 173 ? 1.449 18.737 10.446 1.00 82.88 173 SER A N 1
ATOM 1209 C CA . SER A 1 173 ? 1.862 19.183 9.112 1.00 82.88 173 SER A CA 1
ATOM 1210 C C . SER A 1 173 ? 2.665 18.099 8.396 1.00 82.88 173 SER A C 1
ATOM 1212 O O . SER A 1 173 ? 3.383 17.330 9.024 1.00 82.88 173 SER A O 1
ATOM 1214 N N . ALA A 1 174 ? 2.599 18.031 7.068 1.00 80.75 174 ALA A N 1
ATOM 1215 C CA . ALA A 1 174 ? 3.454 17.109 6.323 1.00 80.75 174 ALA A CA 1
ATOM 1216 C C . ALA A 1 174 ? 4.934 17.511 6.476 1.00 80.75 174 ALA A C 1
ATOM 1218 O O . ALA A 1 174 ? 5.272 18.688 6.332 1.00 80.75 174 ALA A O 1
ATOM 1219 N N . GLY A 1 175 ? 5.838 16.558 6.733 1.00 69.62 175 GLY A N 1
ATOM 1220 C CA . GLY A 1 175 ? 7.265 16.884 6.817 1.00 69.62 175 GLY A CA 1
ATOM 1221 C C . GLY A 1 175 ? 8.155 15.862 7.521 1.00 69.62 175 GLY A C 1
ATOM 1222 O O . GLY A 1 175 ? 7.706 14.882 8.102 1.00 69.62 175 GLY A O 1
ATOM 1223 N N . ASN A 1 176 ? 9.465 16.120 7.481 1.00 59.91 176 ASN A N 1
ATOM 1224 C CA . ASN A 1 176 ? 10.504 15.325 8.160 1.00 59.91 176 ASN A CA 1
ATOM 1225 C C . ASN A 1 176 ? 11.312 16.154 9.178 1.00 59.91 176 ASN A C 1
ATOM 1227 O O . ASN A 1 176 ? 12.379 15.744 9.614 1.00 59.91 176 ASN A O 1
ATOM 1231 N N . THR A 1 177 ? 10.864 17.371 9.485 1.00 52.94 177 THR A N 1
ATOM 1232 C CA . THR A 1 177 ? 11.680 18.367 10.198 1.00 52.94 177 THR A CA 1
ATOM 1233 C C . THR A 1 177 ? 11.331 18.530 11.673 1.00 52.94 177 THR A C 1
ATOM 1235 O O . THR A 1 177 ? 12.168 19.002 12.428 1.00 52.94 177 THR A O 1
ATOM 1238 N N . SER A 1 178 ? 10.124 18.152 12.092 1.00 50.25 178 SER A N 1
ATOM 1239 C CA . SER A 1 178 ? 9.640 18.298 13.460 1.00 50.25 178 SER A CA 1
ATOM 1240 C C . SER A 1 178 ? 8.825 17.089 13.883 1.00 50.25 178 SER A C 1
ATOM 1242 O O . SER A 1 178 ? 8.201 16.388 13.096 1.00 50.25 178 SER A O 1
ATOM 1244 N N . ALA A 1 179 ? 8.859 16.869 15.174 1.00 51.22 179 ALA A N 1
ATOM 1245 C CA . ALA A 1 179 ? 8.898 15.563 15.762 1.00 51.22 179 ALA A CA 1
ATOM 1246 C C . ALA A 1 179 ? 7.562 15.211 16.452 1.00 51.22 179 ALA A C 1
ATOM 1248 O O . ALA A 1 179 ? 7.069 14.082 16.483 1.00 51.22 179 ALA A O 1
ATOM 1249 N N . THR A 1 180 ? 6.924 16.273 16.920 1.00 50.91 180 THR A N 1
ATOM 1250 C CA . THR A 1 180 ? 5.635 16.315 17.595 1.00 50.91 180 THR A CA 1
ATOM 1251 C C . THR A 1 180 ? 4.509 16.755 16.660 1.00 50.91 180 THR A C 1
ATOM 1253 O O . THR A 1 180 ? 3.338 16.650 17.017 1.00 50.91 180 THR A O 1
ATOM 1256 N N . THR A 1 181 ? 4.847 17.228 15.454 1.00 55.91 181 THR A N 1
ATOM 1257 C CA . THR A 1 181 ? 3.894 17.856 14.535 1.00 55.91 181 THR A CA 1
ATOM 1258 C C . THR A 1 181 ? 3.867 17.243 13.148 1.00 55.91 181 THR A C 1
ATOM 1260 O O . THR A 1 181 ? 3.124 17.777 12.341 1.00 55.91 181 THR A O 1
ATOM 1263 N N . ASN A 1 182 ? 4.631 16.188 12.824 1.00 71.81 182 ASN A N 1
ATOM 1264 C CA . ASN A 1 182 ? 4.744 15.748 11.429 1.00 71.81 182 ASN A CA 1
ATOM 1265 C C . ASN A 1 182 ? 4.271 14.328 11.120 1.00 71.81 182 ASN A C 1
ATOM 1267 O O . ASN A 1 182 ? 4.054 13.502 12.003 1.00 71.81 182 ASN A O 1
ATOM 1271 N N . PHE A 1 183 ? 4.115 14.081 9.819 1.00 77.88 183 PHE A N 1
ATOM 1272 C CA . PHE A 1 183 ? 3.724 12.810 9.230 1.00 77.88 183 PHE A CA 1
ATOM 1273 C C . PHE A 1 183 ? 4.370 12.603 7.850 1.00 77.88 183 PHE A C 1
ATOM 1275 O O . PHE A 1 183 ? 4.748 13.573 7.180 1.00 77.88 183 PHE A O 1
ATOM 1282 N N . GLN A 1 184 ? 4.541 11.338 7.445 1.00 83.75 184 GLN A N 1
ATOM 1283 C CA . GLN A 1 184 ? 5.259 10.939 6.220 1.00 83.75 184 GLN A CA 1
ATOM 1284 C C . GLN A 1 184 ? 4.519 9.896 5.375 1.00 83.75 184 GLN A C 1
ATOM 1286 O O . GLN A 1 184 ? 5.099 9.290 4.479 1.00 83.75 184 GLN A O 1
ATOM 1291 N N . GLY A 1 185 ? 3.257 9.629 5.652 1.00 84.19 185 GLY A N 1
ATOM 1292 C CA . GLY A 1 185 ? 2.432 8.735 4.863 1.00 84.19 185 GLY A CA 1
ATOM 1293 C C . GLY A 1 185 ? 2.044 9.341 3.511 1.00 84.19 185 GLY A C 1
ATOM 1294 O O . GLY A 1 185 ? 2.315 10.515 3.235 1.00 84.19 185 GLY A O 1
ATOM 1295 N N . PRO A 1 186 ? 1.406 8.538 2.652 1.00 93.25 186 PRO A N 1
ATOM 1296 C CA . PRO A 1 186 ? 1.185 7.099 2.805 1.00 93.25 186 PRO A CA 1
ATOM 1297 C C . PRO A 1 186 ? 2.424 6.267 2.403 1.00 93.25 186 PRO A C 1
ATOM 1299 O O . PRO A 1 186 ? 3.056 6.520 1.373 1.00 93.25 186 PRO A O 1
ATOM 1302 N N . TYR A 1 187 ? 2.779 5.260 3.205 1.00 91.62 187 TYR A N 1
ATOM 1303 C CA . TYR A 1 187 ? 3.788 4.239 2.869 1.00 91.62 187 TYR A CA 1
ATOM 1304 C C . TYR A 1 187 ? 3.151 2.963 2.320 1.00 91.62 187 TYR A C 1
ATOM 1306 O O . TYR A 1 187 ? 3.633 2.421 1.330 1.00 91.62 187 TYR A O 1
ATOM 1314 N N . ASP A 1 188 ? 2.057 2.531 2.938 1.00 94.81 188 ASP A N 1
ATOM 1315 C CA . ASP A 1 188 ? 1.283 1.350 2.565 1.00 94.81 188 ASP A CA 1
ATOM 1316 C C . ASP A 1 188 ? -0.195 1.584 2.910 1.00 94.81 188 ASP A C 1
ATOM 1318 O O . ASP A 1 188 ? -0.524 2.550 3.611 1.00 94.81 188 ASP A O 1
ATOM 1322 N N . PHE A 1 189 ? -1.091 0.739 2.413 1.00 97.44 189 PHE A N 1
ATOM 1323 C CA . PHE A 1 189 ? -2.519 0.841 2.689 1.00 97.44 189 PHE A CA 1
ATOM 1324 C C . PHE A 1 189 ? -3.218 -0.517 2.619 1.00 97.44 189 PHE A C 1
ATOM 1326 O O . PHE A 1 189 ? -2.788 -1.419 1.913 1.00 97.44 189 PHE A O 1
ATOM 1333 N N . TYR A 1 190 ? -4.336 -0.638 3.329 1.00 97.44 190 TYR A N 1
ATOM 1334 C CA . TYR A 1 190 ? -5.193 -1.819 3.307 1.00 97.44 190 TYR A CA 1
ATOM 1335 C C . TYR A 1 190 ? -6.663 -1.401 3.333 1.00 97.44 190 TYR A C 1
ATOM 1337 O O . TYR A 1 190 ? -7.073 -0.618 4.190 1.00 97.44 190 TYR A O 1
ATOM 1345 N N . PHE A 1 191 ? -7.466 -1.933 2.413 1.00 96.94 191 PHE A N 1
ATOM 1346 C CA . PHE A 1 191 ? -8.917 -1.758 2.428 1.00 96.94 191 PHE A CA 1
ATOM 1347 C C . PHE A 1 191 ? -9.558 -2.920 3.182 1.00 96.94 191 PHE A C 1
ATOM 1349 O O . PHE A 1 191 ? -9.460 -4.060 2.740 1.00 96.94 191 PHE A O 1
ATOM 1356 N N . SER A 1 192 ? -10.268 -2.647 4.280 1.00 96.12 192 SER A N 1
ATOM 1357 C CA . SER A 1 192 ? -11.108 -3.681 4.907 1.00 96.12 192 SER A CA 1
ATOM 1358 C C . SER A 1 192 ? -12.430 -3.873 4.169 1.00 96.12 192 SER A C 1
ATOM 1360 O O . SER A 1 192 ? -13.050 -4.928 4.265 1.00 96.12 192 SER A O 1
ATOM 1362 N N . ASN A 1 193 ? -12.869 -2.855 3.429 1.00 93.44 193 ASN A N 1
ATOM 1363 C CA . ASN A 1 193 ? -13.997 -2.884 2.504 1.00 93.44 193 ASN A CA 1
ATOM 1364 C C . ASN A 1 193 ? -13.936 -1.649 1.584 1.00 93.44 193 ASN A C 1
ATOM 1366 O O . ASN A 1 193 ? -13.038 -0.818 1.705 1.00 93.44 193 ASN A O 1
ATOM 1370 N N . ALA A 1 194 ? -14.911 -1.494 0.683 1.00 92.38 194 ALA A N 1
ATOM 1371 C CA . ALA A 1 194 ? -14.971 -0.366 -0.256 1.00 92.38 194 ALA A CA 1
ATOM 1372 C C . ALA A 1 194 ? -15.056 1.024 0.414 1.00 92.38 194 ALA A C 1
ATOM 1374 O O . ALA A 1 194 ? -14.744 2.029 -0.223 1.00 92.38 194 ALA A O 1
ATOM 1375 N N . SER A 1 195 ? -15.453 1.081 1.686 1.00 94.44 195 SER A N 1
ATOM 1376 C CA . SER A 1 195 ? -15.703 2.310 2.442 1.00 94.44 195 SER A CA 1
ATOM 1377 C C . SER A 1 195 ? -14.762 2.497 3.633 1.00 94.44 195 SER A C 1
ATOM 1379 O O . SER A 1 195 ? -14.993 3.385 4.451 1.00 94.44 195 SER A O 1
ATOM 1381 N N . THR A 1 196 ? -13.731 1.669 3.805 1.00 96.75 196 THR A N 1
ATOM 1382 C CA . THR A 1 196 ? -12.767 1.800 4.907 1.00 96.75 196 THR A CA 1
ATOM 1383 C C . THR A 1 196 ? -11.372 1.430 4.430 1.00 96.75 196 THR A C 1
ATOM 1385 O O . THR A 1 196 ? -11.154 0.331 3.919 1.00 96.75 196 THR A O 1
ATOM 1388 N N . VAL A 1 197 ? -10.425 2.344 4.640 1.00 98.06 197 VAL A N 1
ATOM 1389 C CA . VAL A 1 197 ? -9.008 2.145 4.337 1.00 98.06 197 VAL A CA 1
ATOM 1390 C C . VAL A 1 197 ? -8.153 2.506 5.542 1.00 98.06 197 VAL A C 1
ATOM 1392 O O . VAL A 1 197 ? -8.393 3.493 6.238 1.00 98.06 197 VAL A O 1
ATOM 1395 N N . TYR A 1 198 ? -7.136 1.693 5.772 1.00 98.38 198 TYR A N 1
ATOM 1396 C CA . TYR A 1 198 ? -6.077 1.923 6.737 1.00 98.38 198 TYR A CA 1
ATOM 1397 C C . TYR A 1 198 ? -4.825 2.325 5.976 1.00 98.38 198 TYR A C 1
ATOM 1399 O O . TYR A 1 198 ? -4.509 1.727 4.950 1.00 98.38 198 TYR A O 1
ATOM 1407 N N . VAL A 1 199 ? -4.123 3.339 6.462 1.00 97.88 199 VAL A N 1
ATOM 1408 C CA . VAL A 1 199 ? -2.936 3.901 5.821 1.00 97.88 199 VAL A CA 1
ATOM 1409 C C . VAL A 1 199 ? -1.782 3.865 6.805 1.00 97.88 199 VAL A C 1
ATOM 1411 O O . VAL A 1 199 ? -1.897 4.372 7.920 1.00 97.88 199 VAL A O 1
ATOM 1414 N N . ALA A 1 200 ? -0.671 3.281 6.372 1.00 94.50 200 ALA A N 1
ATOM 1415 C CA . ALA A 1 200 ? 0.578 3.258 7.110 1.00 94.50 200 ALA A CA 1
ATOM 1416 C C . ALA A 1 200 ? 1.389 4.540 6.876 1.00 94.50 200 ALA A C 1
ATOM 1418 O O . ALA A 1 200 ? 1.549 5.010 5.744 1.00 94.50 200 ALA A O 1
ATOM 1419 N N . ASP A 1 201 ? 1.934 5.077 7.958 1.00 91.12 201 ASP A N 1
ATOM 1420 C CA . ASP A 1 201 ? 2.757 6.274 8.024 1.00 91.12 201 ASP A CA 1
ATOM 1421 C C . ASP A 1 201 ? 3.985 6.011 8.898 1.00 91.12 201 ASP A C 1
ATOM 1423 O O . ASP A 1 201 ? 3.856 5.593 10.050 1.00 91.12 201 ASP A O 1
ATOM 1427 N N . ALA A 1 202 ? 5.180 6.302 8.377 1.00 83.88 202 ALA A N 1
ATOM 1428 C CA . ALA A 1 202 ? 6.439 6.041 9.077 1.00 83.88 202 ALA A CA 1
ATOM 1429 C C . ALA A 1 202 ? 6.663 6.886 10.345 1.00 83.88 202 ALA A C 1
ATOM 1431 O O . ALA A 1 202 ? 7.637 6.642 11.057 1.00 83.88 202 ALA A O 1
ATOM 1432 N N . ILE A 1 203 ? 5.804 7.872 10.617 1.00 80.50 203 ILE A N 1
ATOM 1433 C CA . ILE A 1 203 ? 5.814 8.665 11.851 1.00 80.50 203 ILE A CA 1
ATOM 1434 C C . ILE A 1 203 ? 4.504 8.492 12.624 1.00 80.50 203 ILE A C 1
ATOM 1436 O O . ILE A 1 203 ? 4.529 8.232 13.823 1.00 80.50 203 ILE A O 1
ATOM 1440 N N . LEU A 1 204 ? 3.348 8.651 11.969 1.00 83.38 204 LEU A N 1
ATOM 1441 C CA . LEU A 1 204 ? 2.067 8.602 12.689 1.00 83.38 204 LEU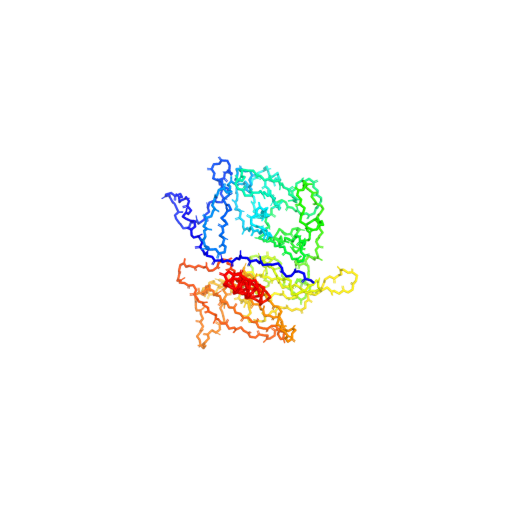 A CA 1
ATOM 1442 C C . LEU A 1 204 ? 1.657 7.197 13.112 1.00 83.38 204 LEU A C 1
ATOM 1444 O O . LEU A 1 204 ? 0.829 7.073 14.008 1.00 83.38 204 LEU A O 1
ATOM 1448 N N . GLY A 1 205 ? 2.194 6.156 12.480 1.00 88.69 205 GLY A N 1
ATOM 1449 C CA . GLY A 1 205 ? 1.663 4.811 12.637 1.00 88.69 205 GLY A CA 1
ATOM 1450 C C . GLY A 1 205 ? 0.564 4.532 11.626 1.00 88.69 205 GLY A C 1
ATOM 1451 O O . GLY A 1 205 ? 0.715 4.821 10.442 1.00 88.69 205 GLY A O 1
ATOM 1452 N N . ILE A 1 206 ? -0.533 3.934 12.071 1.00 93.94 206 ILE A N 1
ATOM 1453 C CA . ILE A 1 206 ? -1.631 3.513 11.203 1.00 93.94 206 ILE A CA 1
ATOM 1454 C C . ILE A 1 206 ? -2.828 4.436 11.429 1.00 93.94 206 ILE A C 1
ATOM 1456 O O . ILE A 1 206 ? -3.305 4.593 12.553 1.00 93.94 206 ILE A O 1
ATOM 1460 N N . SER A 1 207 ? -3.331 5.026 10.347 1.00 96.06 207 SER A N 1
ATOM 1461 C CA . SER A 1 207 ? -4.521 5.882 10.358 1.00 96.06 207 SER A CA 1
ATOM 1462 C C . SER A 1 207 ? -5.669 5.235 9.600 1.00 96.06 207 SER A C 1
ATOM 1464 O O . SER A 1 207 ? -5.466 4.671 8.526 1.00 96.06 207 SER A O 1
ATOM 1466 N N . ARG A 1 208 ? -6.879 5.332 10.145 1.00 98.00 208 ARG A N 1
ATOM 1467 C CA . ARG A 1 208 ? -8.120 4.855 9.538 1.00 98.00 208 ARG A CA 1
ATOM 1468 C C . ARG A 1 208 ? -8.860 6.007 8.870 1.00 98.00 208 ARG A C 1
ATOM 1470 O O . ARG A 1 208 ? -9.022 7.084 9.448 1.00 98.00 208 ARG A O 1
ATOM 1477 N N . PHE A 1 209 ? -9.359 5.735 7.673 1.00 98.31 209 PHE A N 1
ATOM 1478 C CA . PHE A 1 209 ? -10.216 6.621 6.905 1.00 98.31 209 PHE A CA 1
ATOM 1479 C C . PHE A 1 209 ? -11.467 5.863 6.485 1.00 98.31 209 PHE A C 1
ATOM 1481 O O . PHE A 1 209 ? -11.401 4.679 6.138 1.00 98.31 209 PHE A O 1
ATOM 1488 N N . SER A 1 210 ? -12.596 6.559 6.458 1.00 97.38 210 SER A N 1
ATOM 1489 C CA . SER A 1 210 ? -13.847 5.999 5.961 1.00 97.38 210 SER A CA 1
ATOM 1490 C C . SER A 1 210 ? -14.469 6.869 4.889 1.00 97.38 210 SER A C 1
ATOM 1492 O O . SER A 1 210 ? -14.365 8.098 4.897 1.00 97.38 210 SER A O 1
ATOM 1494 N N . LEU A 1 211 ? -15.119 6.198 3.948 1.00 96.06 211 LEU A N 1
ATOM 1495 C CA . LEU A 1 211 ? -15.936 6.833 2.940 1.00 96.06 211 LEU A CA 1
ATOM 1496 C C . LEU A 1 211 ? -17.262 7.232 3.580 1.00 96.06 211 LEU A C 1
ATOM 1498 O O . LEU A 1 211 ? -18.031 6.392 4.046 1.00 96.06 211 LEU A O 1
ATOM 1502 N N . THR A 1 212 ? -17.522 8.529 3.602 1.00 89.25 212 THR A N 1
ATOM 1503 C CA . THR A 1 212 ? -18.852 9.076 3.860 1.00 89.25 212 THR A CA 1
ATOM 1504 C C . THR A 1 212 ? -19.626 9.163 2.542 1.00 89.25 212 THR A C 1
ATOM 1506 O O . THR A 1 212 ? -19.079 8.887 1.471 1.00 89.25 212 THR A O 1
ATOM 1509 N N . GLY A 1 213 ? -20.920 9.492 2.597 1.00 78.06 213 GLY A N 1
ATOM 1510 C CA . GLY A 1 213 ? -21.731 9.660 1.387 1.00 78.06 213 GLY A CA 1
ATOM 1511 C C . GLY A 1 213 ? -21.066 10.562 0.329 1.00 78.06 213 GLY A C 1
ATOM 1512 O O . GLY A 1 213 ? -20.171 11.349 0.626 1.00 78.06 213 GLY A O 1
ATOM 1513 N N . ALA A 1 214 ? -21.505 10.440 -0.927 1.00 78.12 214 ALA A N 1
ATOM 1514 C CA . ALA A 1 214 ? -21.012 11.238 -2.060 1.00 78.12 214 ALA A CA 1
ATOM 1515 C C . ALA A 1 214 ? -19.495 11.135 -2.348 1.00 78.12 214 ALA A C 1
ATOM 1517 O O . ALA A 1 214 ? -18.884 12.101 -2.794 1.00 78.12 214 ALA A O 1
ATOM 1518 N N . ALA A 1 215 ? -18.889 9.960 -2.135 1.00 83.75 215 ALA A N 1
ATOM 1519 C CA . ALA A 1 215 ? -17.472 9.705 -2.423 1.00 83.75 215 ALA A CA 1
ATOM 1520 C C . ALA A 1 215 ? -16.484 10.600 -1.637 1.00 83.75 215 ALA A C 1
ATOM 1522 O O . ALA A 1 215 ? -15.335 10.774 -2.044 1.00 83.75 215 ALA A O 1
ATOM 1523 N N . VAL A 1 216 ? -16.917 11.147 -0.495 1.00 92.38 216 VAL A N 1
ATOM 1524 C CA . VAL A 1 216 ? -16.083 11.976 0.381 1.00 92.38 216 VAL A CA 1
ATOM 1525 C C . VAL A 1 216 ? -15.459 11.112 1.466 1.00 92.38 216 VAL A C 1
ATOM 1527 O O . VAL A 1 216 ? -16.158 10.554 2.310 1.00 92.38 216 VAL A O 1
ATOM 1530 N N . TRP A 1 217 ? -14.136 11.020 1.483 1.00 96.69 217 TRP A N 1
ATOM 1531 C CA . TRP A 1 217 ? -13.411 10.343 2.554 1.00 96.69 217 TRP A CA 1
ATOM 1532 C C . TRP A 1 217 ? -13.174 11.280 3.735 1.00 96.69 217 TRP A C 1
ATOM 1534 O O . TRP A 1 217 ? -12.857 12.457 3.554 1.00 96.69 217 TRP A O 1
ATOM 1544 N N . LYS A 1 218 ? -13.271 10.737 4.947 1.00 95.94 218 LYS A N 1
ATOM 1545 C CA . LYS A 1 218 ? -12.881 11.413 6.185 1.00 95.94 218 LYS A CA 1
ATOM 1546 C C . LYS A 1 218 ? -11.780 10.643 6.896 1.00 95.94 218 LYS A C 1
ATOM 1548 O O . LYS A 1 218 ? -11.710 9.418 6.817 1.00 95.94 218 LYS A O 1
ATOM 1553 N N . TYR A 1 219 ? -10.952 11.378 7.624 1.00 97.44 219 TYR A N 1
ATOM 1554 C CA . TYR A 1 219 ? -10.106 10.807 8.661 1.00 97.44 219 TYR A CA 1
ATOM 1555 C C . TYR A 1 219 ? -10.983 10.413 9.857 1.00 97.44 219 TYR A C 1
ATOM 1557 O O . TYR A 1 219 ? -11.827 11.203 10.283 1.00 97.44 219 TYR A O 1
ATOM 1565 N N . ASP A 1 220 ? -10.784 9.208 10.391 1.00 97.25 220 ASP A N 1
ATOM 1566 C CA . ASP A 1 220 ? -11.466 8.753 11.604 1.00 97.25 220 ASP A CA 1
ATOM 1567 C C . ASP A 1 220 ? -10.554 8.873 12.827 1.00 97.25 220 ASP A C 1
ATOM 1569 O O . ASP A 1 220 ? -10.880 9.582 13.777 1.00 97.25 220 ASP A O 1
ATOM 1573 N N . TYR A 1 221 ? -9.415 8.178 12.810 1.00 95.44 221 TYR A N 1
ATOM 1574 C CA . TYR A 1 221 ? -8.425 8.198 13.887 1.00 95.44 221 TYR A CA 1
ATOM 1575 C C . TYR A 1 221 ? -7.099 7.572 13.451 1.00 95.44 221 TYR A C 1
ATOM 1577 O O . TYR A 1 221 ? -7.045 6.772 12.520 1.00 95.44 221 TYR A O 1
ATOM 1585 N N . THR A 1 222 ? -6.041 7.881 14.194 1.00 92.06 222 THR A N 1
ATOM 1586 C CA . THR A 1 222 ? -4.770 7.152 14.215 1.00 92.06 222 THR A CA 1
ATOM 1587 C C . THR A 1 222 ? -4.740 6.283 15.465 1.00 92.06 222 THR A C 1
ATOM 1589 O O . THR A 1 222 ? -5.148 6.738 16.536 1.00 92.06 222 THR A O 1
ATOM 1592 N N . PHE A 1 223 ? -4.266 5.042 15.349 1.00 89.19 223 PHE A N 1
ATOM 1593 C CA . PHE A 1 223 ? -4.079 4.187 16.520 1.00 89.19 223 PHE A CA 1
ATOM 1594 C C . PHE A 1 223 ? -2.951 4.743 17.388 1.00 89.19 223 PHE A C 1
ATOM 1596 O O . PHE A 1 223 ? -1.799 4.807 16.943 1.00 89.19 223 PHE A O 1
ATOM 1603 N N . SER A 1 224 ? -3.280 5.118 18.626 1.00 82.38 224 SER A N 1
ATOM 1604 C CA . SER A 1 224 ? -2.366 5.790 19.562 1.00 82.38 224 SER A CA 1
ATOM 1605 C C . SER A 1 224 ? -1.089 4.992 19.837 1.00 82.38 224 SER A C 1
ATOM 1607 O O . SER A 1 224 ? -0.037 5.575 20.081 1.00 82.38 224 SER A O 1
ATOM 1609 N N . SER A 1 225 ? -1.177 3.668 19.741 1.00 74.56 225 SER A N 1
ATOM 1610 C CA . SER A 1 225 ? -0.114 2.706 20.026 1.00 74.56 225 SER A CA 1
ATOM 1611 C C . SER A 1 225 ? 0.835 2.444 18.844 1.00 74.56 225 SER A C 1
ATOM 1613 O O . SER A 1 225 ? 1.906 1.872 19.026 1.00 74.56 225 SER A O 1
ATOM 1615 N N . THR A 1 226 ? 0.479 2.873 17.628 1.00 80.25 226 THR A N 1
ATOM 1616 C CA . THR A 1 226 ? 1.210 2.495 16.397 1.00 80.25 226 THR A CA 1
ATOM 1617 C C . THR A 1 226 ? 2.174 3.557 15.875 1.00 80.25 226 THR A C 1
ATOM 1619 O O . THR A 1 226 ? 2.976 3.269 14.986 1.00 80.25 226 THR A O 1
ATOM 1622 N N . GLY A 1 227 ? 2.084 4.781 16.397 1.00 75.00 227 GLY A N 1
ATOM 1623 C CA . GLY A 1 227 ? 2.972 5.895 16.073 1.00 75.00 227 GLY A CA 1
ATOM 1624 C C . GLY A 1 227 ? 4.000 6.161 17.168 1.00 75.00 227 GLY A C 1
ATOM 1625 O O . GLY A 1 227 ? 3.874 5.683 18.296 1.00 75.00 227 GLY A O 1
ATOM 1626 N N . GLY A 1 228 ? 5.016 6.950 16.831 1.00 61.28 228 GLY A N 1
ATOM 1627 C CA . GLY A 1 228 ? 6.048 7.414 17.753 1.00 61.28 228 GLY A CA 1
ATOM 1628 C C . GLY A 1 228 ? 5.985 8.925 17.976 1.00 61.28 228 GLY A C 1
ATOM 1629 O O . GLY A 1 228 ? 5.537 9.690 17.120 1.00 61.28 228 GLY A O 1
ATOM 1630 N N . VAL A 1 229 ? 6.480 9.371 19.130 1.00 50.38 229 VAL A N 1
ATOM 1631 C CA . VAL A 1 229 ? 6.848 10.775 19.351 1.00 50.38 229 VAL A CA 1
ATOM 1632 C C . VAL A 1 229 ? 8.293 10.915 18.881 1.00 50.38 229 VAL A C 1
ATOM 1634 O O . VAL A 1 229 ? 9.198 10.390 19.528 1.00 50.38 229 VAL A O 1
ATOM 1637 N N . GLN A 1 230 ? 8.549 11.598 17.761 1.00 51.41 230 GLN A N 1
ATOM 1638 C CA . GLN A 1 230 ? 9.931 11.979 17.469 1.00 51.41 230 GLN A CA 1
ATOM 1639 C C . GLN A 1 230 ? 10.330 13.021 18.546 1.00 51.41 230 GLN A C 1
ATOM 1641 O O . GLN A 1 230 ? 9.555 13.918 18.886 1.00 51.41 230 GLN A O 1
ATOM 1646 N N . ASN A 1 231 ? 11.556 12.943 19.059 1.00 46.22 231 ASN A N 1
ATOM 1647 C CA . ASN A 1 231 ? 12.224 14.087 19.685 1.00 46.22 231 ASN A CA 1
ATOM 1648 C C . ASN A 1 231 ? 13.150 14.725 18.642 1.00 46.22 231 ASN A C 1
ATOM 1650 O O . ASN A 1 231 ? 13.840 14.018 17.906 1.00 46.22 231 ASN A O 1
ATOM 1654 N N . ASP A 1 232 ? 13.173 16.052 18.592 1.00 43.88 232 ASP A N 1
ATOM 1655 C CA . ASP A 1 232 ? 13.859 16.901 17.602 1.00 43.88 232 ASP A CA 1
ATOM 1656 C C . ASP A 1 232 ? 15.402 16.876 17.668 1.00 43.88 232 ASP A C 1
ATOM 1658 O O . ASP A 1 232 ? 16.076 17.605 16.946 1.00 43.88 232 ASP A O 1
ATOM 1662 N N . GLY A 1 233 ? 15.989 16.022 18.508 1.00 46.97 233 GLY A N 1
ATOM 1663 C CA . GLY A 1 233 ? 17.437 15.926 18.674 1.00 46.97 233 GLY A CA 1
ATOM 1664 C C . GLY A 1 233 ? 18.074 17.107 19.415 1.00 46.97 233 GLY A C 1
ATOM 1665 O O . GLY A 1 233 ? 19.292 17.098 19.582 1.00 46.97 233 GLY A O 1
ATOM 1666 N N . SER A 1 234 ? 17.300 18.073 19.924 1.00 49.16 234 SER A N 1
ATOM 1667 C CA . SER A 1 234 ? 17.840 19.264 20.600 1.00 49.16 234 SER A CA 1
ATOM 1668 C C . SER A 1 234 ? 18.317 19.004 22.041 1.00 49.16 234 SER A C 1
ATOM 1670 O O . SER A 1 234 ? 19.003 19.841 22.614 1.00 49.16 234 SER A O 1
ATOM 1672 N N . ASN A 1 235 ? 18.019 17.835 22.628 1.00 47.50 235 ASN A N 1
ATOM 1673 C CA . ASN A 1 235 ? 18.270 17.532 24.051 1.00 47.50 235 ASN A CA 1
ATOM 1674 C C . ASN A 1 235 ? 19.168 16.304 24.314 1.00 47.50 235 ASN A C 1
ATOM 1676 O O . ASN A 1 235 ? 19.032 15.649 25.347 1.00 47.50 235 ASN A O 1
ATOM 1680 N N . GLY A 1 236 ? 20.063 15.936 23.390 1.00 42.12 236 GLY A N 1
ATOM 1681 C CA . GLY A 1 236 ? 21.031 14.849 23.631 1.00 42.12 236 GLY A CA 1
ATOM 1682 C C . GLY A 1 236 ? 20.408 13.461 23.855 1.00 42.12 236 GLY A C 1
ATOM 1683 O O . GLY A 1 236 ? 21.074 12.557 24.353 1.00 42.12 236 GLY A O 1
ATOM 1684 N N . LYS A 1 237 ? 19.134 13.275 23.484 1.00 41.66 237 LYS A N 1
ATOM 1685 C CA . LYS A 1 237 ? 18.451 11.975 23.471 1.00 41.66 237 LYS A CA 1
ATOM 1686 C C . LYS A 1 237 ? 18.430 11.409 22.043 1.00 41.66 237 LYS A C 1
ATOM 1688 O O . LYS A 1 237 ? 18.321 12.191 21.096 1.00 41.66 237 LYS A O 1
ATOM 1693 N N . PRO A 1 238 ? 18.557 10.080 21.860 1.00 40.06 238 PRO A N 1
ATOM 1694 C CA . PRO A 1 238 ? 18.613 9.464 20.536 1.00 40.06 238 PRO A CA 1
ATOM 1695 C C . PRO A 1 238 ? 17.363 9.764 19.695 1.00 40.06 238 PRO A C 1
ATOM 1697 O O . PRO A 1 238 ? 16.256 9.874 20.217 1.00 40.06 238 PRO A O 1
ATOM 1700 N N . LYS A 1 239 ? 17.561 9.891 18.374 1.00 45.56 239 LYS A N 1
ATOM 1701 C CA . LYS A 1 239 ? 16.497 10.029 17.369 1.00 45.56 239 LYS A CA 1
ATOM 1702 C C . LYS A 1 239 ? 15.595 8.798 17.403 1.00 45.56 239 LYS A C 1
ATOM 1704 O O . LYS A 1 239 ? 16.093 7.678 17.352 1.00 45.56 239 LYS A O 1
ATOM 1709 N N . GLN A 1 240 ? 14.287 9.009 17.430 1.00 51.75 240 GLN A N 1
ATOM 1710 C CA . GLN A 1 240 ? 13.307 7.933 17.514 1.00 51.75 240 GLN A CA 1
ATOM 1711 C C . GLN A 1 240 ? 12.346 8.026 16.327 1.00 51.75 240 GLN A C 1
ATOM 1713 O O . GLN A 1 240 ? 11.545 8.950 16.242 1.00 51.75 240 GLN A O 1
ATOM 1718 N N . ALA A 1 241 ? 12.477 7.101 15.371 1.00 45.69 241 ALA A N 1
ATOM 1719 C CA . ALA A 1 241 ? 11.525 6.910 14.280 1.00 45.69 241 ALA A CA 1
ATOM 1720 C C . ALA A 1 241 ? 10.624 5.732 14.650 1.00 45.69 241 ALA A C 1
ATOM 1722 O O . ALA A 1 241 ? 11.116 4.633 14.908 1.00 45.69 241 ALA A O 1
ATOM 1723 N N . GLY A 1 242 ? 9.316 5.947 14.701 1.00 66.75 242 GLY A N 1
ATOM 1724 C CA . GLY A 1 242 ? 8.382 4.858 14.902 1.00 66.75 242 GLY A CA 1
ATOM 1725 C C . GLY A 1 242 ? 7.060 5.151 14.227 1.00 66.75 242 GLY A C 1
ATOM 1726 O O . GLY A 1 242 ? 6.421 6.139 14.545 1.00 66.75 242 GLY A O 1
ATOM 1727 N N . GLY A 1 243 ? 6.690 4.306 13.282 1.00 81.31 243 GLY A N 1
ATOM 1728 C CA . GLY A 1 243 ? 5.428 4.307 12.572 1.00 81.31 243 GLY A CA 1
ATOM 1729 C C . GLY A 1 243 ? 5.362 3.060 11.695 1.00 81.31 243 GLY A C 1
ATOM 1730 O O . GLY A 1 243 ? 6.299 2.253 11.671 1.00 81.31 243 GLY A O 1
ATOM 1731 N N . ALA A 1 244 ? 4.270 2.893 10.962 1.00 87.75 244 ALA A N 1
ATOM 1732 C CA . ALA A 1 244 ? 4.066 1.757 10.076 1.00 87.75 244 ALA A CA 1
ATOM 1733 C C . ALA A 1 244 ? 4.592 2.065 8.669 1.00 87.75 244 ALA A C 1
ATOM 1735 O O . ALA A 1 244 ? 4.362 3.144 8.127 1.00 87.75 244 ALA A O 1
ATOM 1736 N N . ILE A 1 245 ? 5.268 1.100 8.050 1.00 87.62 245 ILE A N 1
ATOM 1737 C CA . ILE A 1 245 ? 5.751 1.210 6.662 1.00 87.62 245 ILE A CA 1
ATOM 1738 C C . ILE A 1 245 ? 5.254 0.090 5.752 1.00 87.62 245 ILE A C 1
ATOM 1740 O O . ILE A 1 245 ? 5.255 0.267 4.540 1.00 87.62 245 ILE A O 1
ATOM 1744 N N . GLY A 1 246 ? 4.838 -1.036 6.330 1.00 90.75 246 GLY A N 1
ATOM 1745 C CA . GLY A 1 246 ? 4.190 -2.136 5.628 1.00 90.75 246 GLY A CA 1
ATOM 1746 C C . GLY A 1 246 ? 2.892 -2.477 6.339 1.00 90.75 246 GLY A C 1
ATOM 1747 O O . GLY A 1 246 ? 2.843 -2.408 7.571 1.00 90.75 246 GLY A O 1
ATOM 1748 N N . LEU A 1 247 ? 1.851 -2.796 5.577 1.00 94.50 247 LEU A N 1
ATOM 1749 C CA . LEU A 1 247 ? 0.513 -3.016 6.110 1.00 94.50 247 LEU A CA 1
ATOM 1750 C C . LEU A 1 247 ? -0.243 -4.048 5.278 1.00 94.50 247 LEU A C 1
ATOM 1752 O O . LEU A 1 247 ? -0.268 -3.991 4.055 1.00 94.50 247 LEU A O 1
ATOM 1756 N N . THR A 1 248 ? -0.908 -4.966 5.963 1.00 95.38 248 THR A N 1
ATOM 1757 C CA . THR A 1 248 ? -1.929 -5.843 5.394 1.00 95.38 248 THR A CA 1
ATOM 1758 C C . THR A 1 248 ? -2.994 -6.110 6.454 1.00 95.38 248 THR A C 1
ATOM 1760 O O . THR A 1 248 ? -2.858 -5.697 7.608 1.00 95.38 248 THR A O 1
ATOM 1763 N N . GLY A 1 249 ? -4.068 -6.798 6.096 1.00 95.00 249 GLY A N 1
ATOM 1764 C CA . GLY A 1 249 ? -5.120 -7.115 7.044 1.00 95.00 249 GLY A CA 1
ATOM 1765 C C . GLY A 1 249 ? -6.118 -8.128 6.519 1.00 95.00 249 GLY A C 1
ATOM 1766 O O . GLY A 1 249 ? -6.022 -8.611 5.392 1.00 95.00 249 GLY A O 1
ATOM 1767 N N . ARG A 1 250 ? -7.082 -8.449 7.375 1.00 94.50 250 ARG A N 1
ATOM 1768 C CA . ARG A 1 250 ? -8.279 -9.221 7.035 1.00 94.50 250 ARG A CA 1
ATOM 1769 C C . ARG A 1 250 ? -9.442 -8.799 7.920 1.00 94.50 250 ARG A C 1
ATOM 1771 O O . ARG A 1 250 ? -9.233 -8.301 9.025 1.00 94.50 250 ARG A O 1
ATOM 1778 N N . VAL A 1 251 ? -10.658 -9.041 7.456 1.00 94.50 251 VAL A N 1
ATOM 1779 C CA . VAL A 1 251 ? -11.867 -8.920 8.279 1.00 94.50 251 VAL A CA 1
ATOM 1780 C C . VAL A 1 251 ? -12.187 -10.296 8.862 1.00 94.50 251 VAL A C 1
ATOM 1782 O O . VAL A 1 251 ? -12.145 -11.291 8.140 1.00 94.50 251 VAL A O 1
ATOM 1785 N N . LEU A 1 252 ? -12.427 -10.366 10.169 1.00 91.50 252 LEU A N 1
ATOM 1786 C CA . LEU A 1 252 ? -12.855 -11.587 10.855 1.00 91.50 252 LEU A CA 1
ATOM 1787 C C . LEU A 1 252 ? -14.343 -11.840 10.619 1.00 91.50 252 LEU A C 1
ATOM 1789 O O . LEU A 1 252 ? -15.094 -10.918 10.312 1.00 91.50 252 LEU A O 1
ATOM 1793 N N . ASP A 1 253 ? -14.797 -13.062 10.892 1.00 90.44 253 ASP A N 1
ATOM 1794 C CA . ASP A 1 253 ? -16.228 -13.400 10.868 1.00 90.44 253 ASP A CA 1
ATOM 1795 C C . ASP A 1 253 ? -17.046 -12.573 11.878 1.00 90.44 253 ASP A C 1
ATOM 1797 O O . ASP A 1 253 ? -18.243 -12.367 11.692 1.00 90.44 253 ASP A O 1
ATOM 1801 N N . SER A 1 254 ? -16.398 -12.042 12.925 1.00 91.06 254 SER A N 1
ATOM 1802 C CA . SER A 1 254 ? -17.000 -11.088 13.869 1.00 91.06 254 SER A CA 1
ATOM 1803 C C . SER A 1 254 ? -17.270 -9.704 13.259 1.00 91.06 254 SER A C 1
ATOM 1805 O O . SER A 1 254 ? -17.926 -8.879 13.892 1.00 91.06 254 SER A O 1
ATOM 1807 N N . GLY A 1 255 ? -16.760 -9.423 12.056 1.00 91.50 255 GLY A N 1
ATOM 1808 C CA . GLY A 1 255 ? -16.798 -8.112 11.402 1.00 91.50 255 GLY A CA 1
ATOM 1809 C C . GLY A 1 255 ? -15.660 -7.171 11.812 1.00 91.50 255 GLY A C 1
ATOM 1810 O O . GLY A 1 255 ? -15.495 -6.109 11.209 1.00 91.50 255 GLY A O 1
ATOM 1811 N N . GLU A 1 256 ? -14.846 -7.544 12.801 1.00 94.25 256 GLU A N 1
ATOM 1812 C CA . GLU A 1 256 ? -13.681 -6.761 13.220 1.00 94.25 256 GLU A CA 1
ATOM 1813 C C . GLU A 1 256 ? -12.549 -6.865 12.187 1.00 94.25 256 GLU A C 1
ATOM 1815 O O . GLU A 1 256 ? -12.321 -7.916 11.585 1.00 94.25 256 GLU A O 1
ATOM 1820 N N . THR A 1 257 ? -11.798 -5.780 11.994 1.00 97.69 257 THR A N 1
ATOM 1821 C CA . THR A 1 257 ? -10.610 -5.795 11.130 1.00 97.69 257 THR A CA 1
ATOM 1822 C C . THR A 1 257 ? -9.367 -6.119 11.950 1.00 97.69 257 THR A C 1
ATOM 1824 O O . THR A 1 257 ? -9.077 -5.434 12.926 1.00 97.69 257 THR A O 1
ATOM 1827 N N . VAL A 1 258 ? -8.599 -7.123 11.526 1.00 97.00 258 VAL A N 1
ATOM 1828 C CA . VAL A 1 258 ? -7.243 -7.378 12.028 1.00 97.00 258 VAL A CA 1
ATOM 1829 C C . VAL A 1 258 ? -6.245 -6.813 11.039 1.00 97.00 258 VAL A C 1
ATOM 1831 O O . VAL A 1 258 ? -6.314 -7.112 9.846 1.00 97.00 258 VAL A O 1
ATOM 1834 N N . LEU A 1 259 ? -5.306 -6.026 11.544 1.00 97.44 259 LEU A N 1
ATOM 1835 C CA . LEU A 1 259 ? -4.197 -5.482 10.778 1.00 97.44 259 LEU A CA 1
ATOM 1836 C C . LEU A 1 259 ? -2.909 -6.170 11.201 1.00 97.44 259 LEU A C 1
ATOM 1838 O O . LEU A 1 259 ? -2.709 -6.449 12.381 1.00 97.44 259 LEU A O 1
ATOM 1842 N N . TYR A 1 260 ? -2.033 -6.387 10.232 1.00 95.94 260 TYR A N 1
ATOM 1843 C CA . TYR A 1 260 ? -0.655 -6.802 10.431 1.00 95.94 260 TYR A CA 1
ATOM 1844 C C . TYR A 1 260 ? 0.232 -5.739 9.810 1.00 95.94 260 TYR A C 1
ATOM 1846 O O . TYR A 1 260 ? -0.009 -5.312 8.678 1.00 95.94 260 TYR A O 1
ATOM 1854 N N . ALA A 1 261 ? 1.252 -5.304 10.531 1.00 93.38 261 ALA A N 1
ATOM 1855 C CA . ALA A 1 261 ? 2.097 -4.221 10.075 1.00 93.38 261 ALA A CA 1
ATOM 1856 C C . ALA A 1 261 ? 3.558 -4.434 10.440 1.00 93.38 261 ALA A C 1
ATOM 1858 O O . ALA A 1 261 ? 3.907 -5.180 11.356 1.00 93.38 261 ALA A O 1
ATOM 1859 N N . THR A 1 262 ? 4.406 -3.749 9.681 1.00 89.75 262 THR A N 1
ATOM 1860 C CA . THR A 1 262 ? 5.844 -3.689 9.914 1.00 89.75 262 THR A CA 1
ATOM 1861 C C . THR A 1 262 ? 6.257 -2.255 10.163 1.00 89.75 262 THR A C 1
ATOM 1863 O O . THR A 1 262 ? 5.844 -1.356 9.421 1.00 89.75 262 THR A O 1
ATOM 1866 N N . GLY A 1 263 ? 7.081 -2.019 11.175 1.00 83.38 263 GLY A N 1
ATOM 1867 C CA . GLY A 1 263 ? 7.424 -0.660 11.572 1.00 83.38 263 GLY A CA 1
ATOM 1868 C C . GLY A 1 263 ? 8.220 -0.590 12.862 1.00 83.38 263 GLY A C 1
ATOM 1869 O O . GLY A 1 263 ? 8.546 -1.614 13.453 1.00 83.38 263 GLY A O 1
ATOM 1870 N N . GLY A 1 264 ? 8.545 0.628 13.280 1.00 75.56 264 GLY A N 1
ATOM 1871 C CA . GLY A 1 264 ? 9.152 0.883 14.586 1.00 75.56 264 GLY A CA 1
ATOM 1872 C C . GLY A 1 264 ? 8.157 1.526 15.541 1.00 75.56 264 GLY A C 1
ATOM 1873 O O . GLY A 1 264 ? 7.214 2.170 15.099 1.00 75.56 264 GLY A O 1
ATOM 1874 N N . PHE A 1 265 ? 8.396 1.405 16.844 1.00 65.12 265 PHE A N 1
ATOM 1875 C CA . PHE A 1 265 ? 7.563 2.015 17.896 1.00 65.12 265 PHE A CA 1
ATOM 1876 C C . PHE A 1 265 ? 8.374 2.910 18.823 1.00 65.12 265 PHE A C 1
ATOM 1878 O O . PHE A 1 265 ? 8.135 2.962 20.027 1.00 65.12 265 PHE A O 1
ATOM 1885 N N . SER A 1 266 ? 9.422 3.524 18.283 1.00 55.22 266 SER A N 1
ATOM 1886 C CA . SER A 1 266 ? 10.432 4.179 19.098 1.00 55.22 266 SER A CA 1
ATOM 1887 C C . SER A 1 266 ? 9.795 5.170 20.086 1.00 55.22 266 SER A C 1
ATOM 1889 O O . SER A 1 266 ? 9.009 6.028 19.687 1.00 55.22 266 SER A O 1
ATOM 1891 N N . GLY A 1 267 ? 10.084 4.974 21.378 1.00 48.81 267 GLY A N 1
ATOM 1892 C CA . GLY A 1 267 ? 9.514 5.752 22.485 1.00 48.81 267 GLY A CA 1
ATOM 1893 C C . GLY A 1 267 ? 8.413 5.053 23.289 1.00 48.81 267 GLY A C 1
ATOM 1894 O O . GLY A 1 267 ? 8.089 5.529 24.376 1.00 48.81 267 GLY A O 1
ATOM 1895 N N . ASN A 1 268 ? 7.890 3.913 22.824 1.00 49.81 268 ASN A N 1
ATOM 1896 C CA . ASN A 1 268 ? 6.888 3.137 23.556 1.00 49.81 268 ASN A CA 1
ATOM 1897 C C . ASN A 1 268 ? 7.524 2.073 24.462 1.00 49.81 268 ASN A C 1
ATOM 1899 O O . ASN A 1 268 ? 8.559 1.474 24.151 1.00 49.81 268 ASN A O 1
ATOM 1903 N N . VAL A 1 269 ? 6.876 1.835 25.604 1.00 46.81 269 VAL A N 1
ATOM 1904 C CA . VAL A 1 269 ? 7.194 0.715 26.490 1.00 46.81 269 VAL A CA 1
ATOM 1905 C C . VAL A 1 269 ? 6.621 -0.547 25.860 1.00 46.81 269 VAL A C 1
ATOM 1907 O O . VAL A 1 269 ? 5.409 -0.713 25.777 1.00 46.81 269 VAL A O 1
ATOM 1910 N N . VAL A 1 270 ? 7.498 -1.443 25.429 1.00 53.28 270 VAL A N 1
ATOM 1911 C CA . VAL A 1 270 ? 7.133 -2.758 24.909 1.00 53.28 270 VAL A CA 1
ATOM 1912 C C . VAL A 1 270 ? 7.468 -3.780 25.990 1.00 53.28 270 VAL A C 1
ATOM 1914 O O . VAL A 1 270 ? 8.616 -3.858 26.425 1.00 53.28 270 VAL A O 1
ATOM 1917 N N . ASN A 1 271 ? 6.482 -4.558 26.451 1.00 52.31 271 ASN A N 1
ATOM 1918 C CA . ASN A 1 271 ? 6.667 -5.570 27.505 1.00 52.31 271 ASN A CA 1
ATOM 1919 C C . ASN A 1 271 ? 7.381 -5.027 28.764 1.00 52.31 271 ASN A C 1
ATOM 1921 O O . ASN A 1 271 ? 8.280 -5.660 29.313 1.00 52.31 271 ASN A O 1
ATOM 1925 N N . GLY A 1 272 ? 7.023 -3.817 29.204 1.00 44.91 272 GLY A N 1
ATOM 1926 C CA . GLY A 1 272 ? 7.594 -3.197 30.407 1.00 44.91 272 GLY A CA 1
ATOM 1927 C C . GLY A 1 272 ? 8.998 -2.598 30.243 1.00 44.91 272 GLY A C 1
ATOM 1928 O O . GLY A 1 272 ? 9.515 -2.034 31.203 1.00 44.91 272 GLY A O 1
ATOM 1929 N N . THR A 1 273 ? 9.604 -2.657 29.050 1.00 45.22 273 THR A N 1
ATOM 1930 C CA . THR A 1 273 ? 10.923 -2.063 28.770 1.00 45.22 273 THR A CA 1
ATOM 1931 C C . THR A 1 273 ? 10.816 -0.997 27.679 1.00 45.22 273 THR A C 1
ATOM 1933 O O . THR A 1 273 ? 10.198 -1.217 26.639 1.00 45.22 273 THR A O 1
ATOM 1936 N N . LEU A 1 274 ? 11.417 0.177 27.903 1.00 51.69 274 LEU A N 1
ATOM 1937 C CA . LEU A 1 274 ? 11.559 1.196 26.862 1.00 51.69 274 LEU A CA 1
ATOM 1938 C C . LEU A 1 274 ? 12.495 0.655 25.778 1.00 51.69 274 LEU A C 1
ATOM 1940 O O . LEU A 1 274 ? 13.664 0.375 26.055 1.00 51.69 274 LEU A O 1
ATOM 1944 N N . ASP A 1 275 ? 12.006 0.518 24.547 1.00 54.34 275 ASP A N 1
ATOM 1945 C CA . ASP A 1 275 ? 12.868 0.132 23.432 1.00 54.34 275 ASP A CA 1
ATOM 1946 C C . ASP A 1 275 ? 13.756 1.317 23.029 1.00 54.34 275 ASP A C 1
ATOM 1948 O O . ASP A 1 275 ? 13.408 2.139 22.177 1.00 54.34 275 ASP A O 1
ATOM 1952 N N . SER A 1 276 ? 14.914 1.419 23.683 1.00 45.00 276 SER A N 1
ATOM 1953 C CA . SER A 1 276 ? 15.868 2.523 23.525 1.00 45.00 276 SER A CA 1
ATOM 1954 C C . SER A 1 276 ? 16.458 2.660 22.115 1.00 45.00 276 SER A C 1
ATOM 1956 O O . SER A 1 276 ? 17.085 3.683 21.844 1.00 45.00 276 SER A O 1
ATOM 1958 N N . TYR A 1 277 ? 16.248 1.693 21.209 1.00 44.47 277 TYR A N 1
ATOM 1959 C CA . TYR A 1 277 ? 16.873 1.695 19.879 1.00 44.47 277 TYR A CA 1
ATOM 1960 C C . TYR A 1 277 ? 15.939 1.554 18.675 1.00 44.47 277 TYR A C 1
ATOM 1962 O O . TYR A 1 277 ? 16.441 1.423 17.564 1.00 44.47 277 TYR A O 1
ATOM 1970 N N . GLY A 1 278 ? 14.615 1.663 18.828 1.00 54.56 278 GLY A N 1
ATOM 1971 C CA . GLY A 1 278 ? 13.735 1.709 17.653 1.00 54.56 278 GLY A CA 1
ATOM 1972 C C . GLY A 1 278 ? 13.860 0.452 16.789 1.00 54.56 278 GLY A C 1
ATOM 1973 O O . GLY A 1 278 ? 14.221 0.524 15.614 1.00 54.56 278 GLY A O 1
ATOM 1974 N N . GLY A 1 279 ? 13.581 -0.706 17.391 1.00 61.47 279 GLY A N 1
ATOM 1975 C CA . GLY A 1 279 ? 13.503 -1.965 16.662 1.00 61.47 279 GLY A CA 1
ATOM 1976 C C . GLY A 1 279 ? 12.491 -1.893 15.517 1.00 61.47 279 GLY A C 1
ATOM 1977 O O . GLY A 1 279 ? 11.543 -1.106 15.548 1.00 61.47 279 GLY A O 1
ATOM 1978 N N . ASN A 1 280 ? 12.701 -2.724 14.500 1.00 77.56 280 ASN A N 1
ATOM 1979 C CA . ASN A 1 280 ? 11.710 -2.980 13.469 1.00 77.56 280 ASN A CA 1
ATOM 1980 C C . ASN A 1 280 ? 10.951 -4.261 13.839 1.00 77.56 280 ASN A C 1
ATOM 1982 O O . ASN A 1 280 ? 11.557 -5.299 14.097 1.00 77.56 280 ASN A O 1
ATOM 1986 N N . TYR A 1 281 ? 9.632 -4.162 13.906 1.00 84.06 281 TYR A N 1
ATOM 1987 C CA . TYR A 1 281 ? 8.755 -5.195 14.432 1.00 84.06 281 TYR A CA 1
ATOM 1988 C C . TYR A 1 281 ? 7.770 -5.649 13.373 1.00 84.06 281 TYR A C 1
ATOM 1990 O O . TYR A 1 281 ? 7.318 -4.837 12.564 1.00 84.06 281 TYR A O 1
ATOM 1998 N N . LEU A 1 282 ? 7.396 -6.922 13.445 1.00 89.31 282 LEU A N 1
ATOM 1999 C CA . LEU A 1 282 ? 6.140 -7.421 12.911 1.00 89.31 282 LEU A CA 1
ATOM 2000 C C . LEU A 1 282 ? 5.134 -7.434 14.059 1.00 89.31 282 LEU A C 1
ATOM 2002 O O . LEU A 1 282 ? 5.403 -7.987 15.127 1.00 89.31 282 LEU A O 1
ATOM 2006 N N . TYR A 1 283 ? 3.971 -6.837 13.849 1.00 89.31 283 TYR A N 1
ATOM 2007 C CA . TYR A 1 283 ? 2.937 -6.747 14.870 1.00 89.31 283 TYR A CA 1
ATOM 2008 C C . TYR A 1 283 ? 1.545 -6.872 14.270 1.00 89.31 283 TYR A C 1
ATOM 2010 O O . TYR A 1 283 ? 1.349 -6.653 13.073 1.00 89.31 283 TYR A O 1
ATOM 2018 N N . ALA A 1 284 ? 0.582 -7.214 15.117 1.00 92.88 284 ALA A N 1
ATOM 2019 C CA . ALA A 1 284 ? -0.825 -7.274 14.768 1.00 92.88 284 ALA A CA 1
ATOM 2020 C C . ALA A 1 284 ? -1.673 -6.456 15.737 1.00 92.88 284 ALA A C 1
ATOM 2022 O O . ALA A 1 284 ? -1.328 -6.328 16.908 1.00 92.88 284 ALA A O 1
ATOM 2023 N N . LEU A 1 285 ? -2.803 -5.940 15.268 1.00 94.44 285 LEU A N 1
ATOM 2024 C CA . LEU A 1 285 ? -3.822 -5.325 16.117 1.00 94.44 285 LEU A CA 1
ATOM 2025 C C . LEU A 1 285 ? -5.217 -5.643 15.587 1.00 94.44 285 LEU A C 1
ATOM 2027 O O . LEU A 1 285 ? -5.399 -5.860 14.389 1.00 94.44 285 LEU A O 1
ATOM 2031 N N . ILE A 1 286 ? -6.198 -5.656 16.484 1.00 96.25 286 ILE A N 1
ATOM 2032 C CA . ILE A 1 286 ? -7.618 -5.735 16.131 1.00 96.25 286 ILE A CA 1
ATOM 2033 C C . ILE A 1 286 ? -8.194 -4.335 16.286 1.00 96.25 286 ILE A C 1
ATOM 2035 O O . ILE A 1 286 ? -8.067 -3.743 17.356 1.00 96.25 286 ILE A O 1
ATOM 2039 N N . ASP A 1 287 ? -8.823 -3.813 15.239 1.00 97.00 287 ASP A N 1
ATOM 2040 C CA . ASP A 1 287 ? -9.434 -2.492 15.277 1.00 97.00 287 ASP A CA 1
ATOM 2041 C C . ASP A 1 287 ? -10.696 -2.487 16.149 1.00 97.00 287 ASP A C 1
ATOM 2043 O O . ASP A 1 287 ? -11.774 -2.911 15.732 1.00 97.00 287 ASP A O 1
ATOM 2047 N N . LYS A 1 288 ? -10.536 -1.966 17.364 1.00 95.19 288 LYS A N 1
ATOM 2048 C CA . LYS A 1 288 ? -11.585 -1.648 18.340 1.00 95.19 288 LYS A CA 1
ATOM 2049 C C . LYS A 1 288 ? -11.700 -0.133 18.570 1.00 95.19 288 LYS A C 1
ATOM 2051 O O . LYS A 1 288 ? -12.274 0.299 19.568 1.00 95.19 288 LYS A O 1
ATOM 2056 N N . GLY A 1 289 ? -11.127 0.681 17.677 1.00 94.69 289 GLY A N 1
ATOM 2057 C CA . GLY A 1 289 ? -11.031 2.136 17.804 1.00 94.69 289 GLY A CA 1
ATOM 2058 C C . GLY A 1 289 ? -9.613 2.652 18.069 1.00 94.69 289 GLY A C 1
ATOM 2059 O O . GLY A 1 289 ? -8.641 1.899 18.116 1.00 94.69 289 GLY A O 1
ATOM 2060 N N . ALA A 1 290 ? -9.488 3.964 18.284 1.00 90.81 290 ALA A N 1
ATOM 2061 C CA . ALA A 1 290 ? -8.201 4.664 18.391 1.00 90.81 290 ALA A CA 1
ATOM 2062 C C . ALA A 1 290 ? -7.261 4.147 19.500 1.00 90.81 290 ALA A C 1
ATOM 2064 O O . ALA A 1 290 ? -6.051 4.315 19.390 1.00 90.81 290 ALA A O 1
ATOM 2065 N N . GLN A 1 291 ? -7.810 3.523 20.549 1.00 88.00 291 GLN A N 1
ATOM 2066 C CA . GLN A 1 291 ? -7.059 2.959 21.681 1.00 88.00 291 GLN A CA 1
ATOM 2067 C C . GLN A 1 291 ? -6.788 1.455 21.533 1.00 88.00 291 GLN A C 1
ATOM 2069 O O . GLN A 1 291 ? -6.520 0.780 22.524 1.00 88.00 291 GLN A O 1
ATOM 2074 N N . SER A 1 292 ? -6.913 0.905 20.321 1.00 88.75 292 SER A N 1
ATOM 2075 C CA . SER A 1 292 ? -6.591 -0.504 20.085 1.00 88.75 292 SER A CA 1
ATOM 2076 C C . SER A 1 292 ? -5.133 -0.776 20.427 1.00 88.75 292 SER A C 1
ATOM 2078 O O . SER A 1 292 ? -4.228 -0.059 19.989 1.00 88.75 292 SER A O 1
ATOM 2080 N N . ASP A 1 293 ? -4.920 -1.830 21.203 1.00 83.69 293 ASP A N 1
ATOM 2081 C CA . ASP A 1 293 ? -3.586 -2.305 21.528 1.00 83.69 293 ASP A CA 1
ATOM 2082 C C . ASP A 1 293 ? -3.055 -3.222 20.420 1.00 83.69 293 ASP A C 1
ATOM 2084 O O . ASP A 1 293 ? -3.828 -3.787 19.634 1.00 83.69 293 ASP A O 1
ATOM 2088 N N . PHE A 1 294 ? -1.737 -3.376 20.358 1.00 86.62 294 PHE A N 1
ATOM 2089 C CA . PHE A 1 294 ? -1.079 -4.276 19.419 1.00 86.62 294 PHE A CA 1
ATOM 2090 C C . PHE A 1 294 ? -0.369 -5.417 20.143 1.00 86.62 294 PHE A C 1
ATOM 2092 O O . PHE A 1 294 ? 0.024 -5.338 21.300 1.00 86.62 294 PHE A O 1
ATOM 2099 N N . THR A 1 295 ? -0.174 -6.508 19.418 1.00 87.25 295 THR A N 1
ATOM 2100 C CA . THR A 1 295 ? 0.658 -7.637 19.821 1.00 87.25 295 THR A CA 1
ATOM 2101 C C . THR A 1 295 ? 1.873 -7.680 18.913 1.00 87.25 295 THR A C 1
ATOM 2103 O O . THR A 1 295 ? 1.735 -7.726 17.690 1.00 87.25 295 THR A O 1
ATOM 2106 N N . ILE A 1 296 ? 3.069 -7.684 19.497 1.00 87.56 296 ILE A N 1
ATOM 2107 C CA . ILE A 1 296 ? 4.292 -7.955 18.739 1.00 87.56 296 ILE A CA 1
ATOM 2108 C C . ILE A 1 296 ? 4.335 -9.440 18.422 1.00 87.56 296 ILE A C 1
ATOM 2110 O O . ILE A 1 296 ? 4.228 -10.277 19.314 1.00 87.56 296 ILE A O 1
ATOM 2114 N N . LEU A 1 297 ? 4.494 -9.742 17.142 1.00 88.88 297 LEU A N 1
ATOM 2115 C CA . LEU A 1 297 ? 4.642 -11.100 16.642 1.00 88.88 297 LEU A CA 1
ATOM 2116 C C . LEU A 1 297 ? 6.115 -11.456 16.473 1.00 88.88 297 LEU A C 1
ATOM 2118 O O . LEU A 1 297 ? 6.490 -12.596 16.725 1.00 88.88 297 LEU A O 1
ATOM 2122 N N . ASP A 1 298 ? 6.934 -10.485 16.057 1.00 88.69 298 ASP A N 1
ATOM 2123 C CA . ASP A 1 298 ? 8.366 -10.688 15.866 1.00 88.69 298 ASP A CA 1
ATOM 2124 C C . ASP A 1 298 ? 9.166 -9.374 15.928 1.00 88.69 298 ASP A C 1
ATOM 2126 O O . ASP A 1 298 ? 8.622 -8.278 15.736 1.00 88.69 298 ASP A O 1
ATOM 2130 N N . LYS A 1 299 ? 10.475 -9.485 16.168 1.00 84.06 299 LYS A N 1
ATOM 2131 C CA . LYS A 1 299 ? 11.446 -8.384 16.176 1.00 84.06 299 LYS A CA 1
ATOM 2132 C C . LYS A 1 299 ? 12.602 -8.719 15.236 1.00 84.06 299 LYS A C 1
ATOM 2134 O O . LYS A 1 299 ? 13.298 -9.709 15.433 1.00 84.06 299 LYS A O 1
ATOM 2139 N N . ALA A 1 300 ? 12.859 -7.842 14.271 1.00 78.75 300 ALA A N 1
ATOM 2140 C CA . ALA A 1 300 ? 14.014 -7.967 13.394 1.00 78.75 300 ALA A CA 1
ATOM 2141 C C . ALA A 1 300 ? 15.327 -7.854 14.192 1.00 78.75 300 ALA A C 1
ATOM 2143 O O . ALA A 1 300 ? 15.415 -7.104 15.173 1.00 78.75 300 ALA A O 1
ATOM 2144 N N . ALA A 1 301 ? 16.367 -8.568 13.754 1.00 78.69 301 ALA A N 1
ATOM 2145 C CA . ALA A 1 301 ? 17.700 -8.453 14.340 1.00 78.69 301 ALA A CA 1
ATOM 2146 C C . ALA A 1 301 ? 18.269 -7.023 14.194 1.00 78.69 301 ALA A C 1
ATOM 2148 O O . ALA A 1 301 ? 17.789 -6.221 13.396 1.00 78.69 301 ALA A O 1
ATOM 2149 N N . ALA A 1 302 ? 19.333 -6.698 14.941 1.00 69.50 302 ALA A N 1
ATOM 2150 C CA . ALA A 1 302 ? 19.882 -5.337 15.085 1.00 69.50 302 ALA A CA 1
ATOM 2151 C C . ALA A 1 302 ? 20.345 -4.641 13.780 1.00 69.50 302 ALA A C 1
ATOM 2153 O O . ALA A 1 302 ? 20.651 -3.451 13.792 1.00 69.50 302 ALA A O 1
ATOM 2154 N N . THR A 1 303 ? 20.389 -5.354 12.655 1.00 69.31 303 THR A N 1
ATOM 2155 C CA . THR A 1 303 ? 20.763 -4.840 11.324 1.00 69.31 303 THR A CA 1
ATOM 2156 C C . THR A 1 303 ? 19.745 -5.193 10.242 1.00 69.31 303 THR A C 1
ATOM 2158 O O . THR A 1 303 ? 19.995 -4.993 9.054 1.00 69.31 303 THR A O 1
ATOM 2161 N N . GLU A 1 304 ? 18.604 -5.744 10.637 1.00 73.00 304 GLU A N 1
ATOM 2162 C CA . GLU A 1 304 ? 17.558 -6.199 9.738 1.00 73.00 304 GLU A CA 1
ATOM 2163 C C . GLU A 1 304 ? 16.322 -5.316 9.866 1.00 73.00 304 GLU A C 1
ATOM 2165 O O . GLU A 1 304 ? 16.135 -4.555 10.815 1.00 73.00 304 GLU A O 1
ATOM 2170 N N . SER A 1 305 ? 15.458 -5.393 8.861 1.00 74.38 305 SER A N 1
ATOM 2171 C CA . SER A 1 305 ? 14.143 -4.771 8.944 1.00 74.38 305 SER A CA 1
ATOM 2172 C C . SER A 1 305 ? 13.155 -5.542 8.093 1.00 74.38 305 SER A C 1
ATOM 2174 O O . SER A 1 305 ? 13.415 -5.807 6.918 1.00 74.38 305 SER A O 1
ATOM 2176 N N . PHE A 1 306 ? 11.993 -5.831 8.664 1.00 81.44 306 PHE A N 1
ATOM 2177 C CA . PHE A 1 306 ? 10.811 -6.166 7.898 1.00 81.44 306 PHE A CA 1
ATOM 2178 C C . PHE A 1 306 ? 10.440 -4.961 7.027 1.00 81.44 306 PHE A C 1
ATOM 2180 O O . PHE A 1 306 ? 10.272 -3.833 7.505 1.00 81.44 306 PHE A O 1
ATOM 2187 N N . LYS A 1 307 ? 10.370 -5.200 5.716 1.00 77.94 307 LYS A N 1
ATOM 2188 C CA . LYS A 1 307 ? 10.008 -4.189 4.709 1.00 77.94 307 LYS A CA 1
ATOM 2189 C C . LYS A 1 307 ? 8.545 -4.263 4.284 1.00 77.94 307 LYS A C 1
ATOM 2191 O O . LYS A 1 307 ? 8.072 -3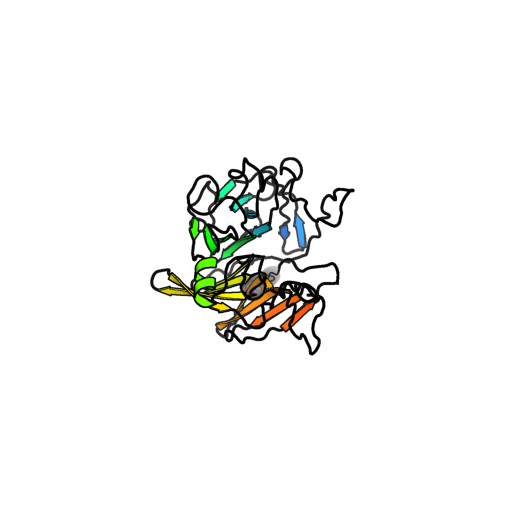.368 3.595 1.00 77.94 307 LYS A O 1
ATOM 2196 N N . GLY A 1 308 ? 7.852 -5.321 4.678 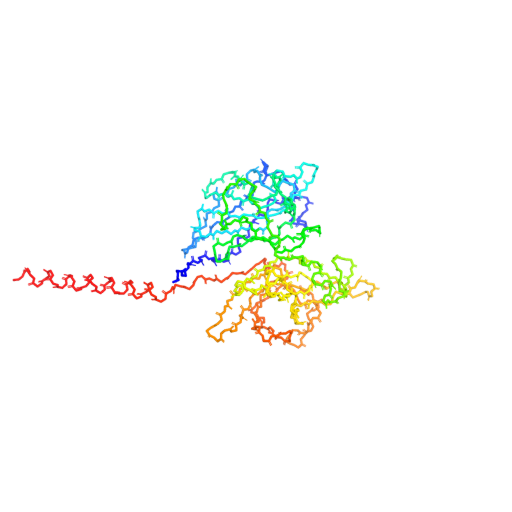1.00 83.94 308 GLY A N 1
ATOM 2197 C CA . GLY A 1 308 ? 6.463 -5.556 4.343 1.00 83.94 308 GLY A CA 1
ATOM 2198 C C . GLY A 1 308 ? 5.958 -6.831 4.994 1.00 83.94 308 GLY A C 1
ATOM 2199 O O . GLY A 1 308 ? 6.728 -7.615 5.549 1.00 83.94 308 GLY A O 1
ATOM 2200 N N . VAL A 1 309 ? 4.650 -7.014 4.909 1.00 87.50 309 VAL A N 1
ATOM 2201 C CA . VAL A 1 309 ? 3.926 -8.177 5.408 1.00 87.50 309 VAL A CA 1
ATOM 2202 C C . VAL A 1 309 ? 2.795 -8.482 4.432 1.00 87.50 309 VAL A C 1
ATOM 2204 O O . VAL A 1 309 ? 2.193 -7.567 3.869 1.00 87.50 309 VAL A O 1
ATOM 2207 N N . ALA A 1 310 ? 2.525 -9.764 4.226 1.00 87.19 310 ALA A N 1
ATOM 2208 C CA . ALA A 1 310 ? 1.415 -10.260 3.429 1.00 87.19 310 ALA A CA 1
ATOM 2209 C C . ALA A 1 310 ? 0.819 -11.486 4.124 1.00 87.19 310 ALA A C 1
ATOM 2211 O O . ALA A 1 310 ? 1.517 -12.208 4.841 1.00 87.19 310 ALA A O 1
ATOM 2212 N N . LEU A 1 311 ? -0.475 -11.716 3.917 1.00 83.88 311 LEU A N 1
ATOM 2213 C CA . LEU A 1 311 ? -1.110 -12.953 4.347 1.00 83.88 311 LEU A CA 1
ATOM 2214 C C . LEU A 1 311 ? -0.824 -14.045 3.320 1.00 83.88 311 LEU A C 1
ATOM 2216 O O . LEU A 1 311 ? -1.002 -13.843 2.120 1.00 83.88 311 LEU A O 1
ATOM 2220 N N . ALA A 1 312 ? -0.419 -15.217 3.807 1.00 72.81 312 ALA A N 1
ATOM 2221 C CA . ALA A 1 312 ? -0.380 -16.403 2.969 1.00 72.81 312 ALA A CA 1
ATOM 2222 C C . ALA A 1 312 ? -1.807 -16.740 2.491 1.00 72.81 312 ALA A C 1
ATOM 2224 O O . ALA A 1 312 ? -2.766 -16.548 3.252 1.00 72.81 312 ALA A O 1
ATOM 2225 N N . PRO A 1 313 ? -1.974 -17.275 1.270 1.00 65.50 313 PRO A N 1
ATOM 2226 C CA . PRO A 1 313 ? -3.270 -17.781 0.844 1.00 65.50 313 PRO A CA 1
ATOM 2227 C C . PRO A 1 313 ? -3.686 -18.908 1.782 1.00 65.50 313 PRO A C 1
ATOM 2229 O O . PRO A 1 313 ? -2.905 -19.815 2.076 1.00 65.50 313 PRO A O 1
ATOM 2232 N N . VAL A 1 314 ? -4.940 -18.884 2.212 1.00 61.03 314 VAL A N 1
ATOM 2233 C CA . VAL A 1 314 ? -5.555 -20.048 2.839 1.00 61.03 314 VAL A CA 1
ATOM 2234 C C . VAL A 1 314 ? -6.310 -20.773 1.729 1.00 61.03 314 VAL A C 1
ATOM 2236 O O . VAL A 1 314 ? -7.190 -20.155 1.127 1.00 61.03 314 VAL A O 1
ATOM 2239 N N . PRO A 1 315 ? -5.992 -22.044 1.415 1.00 54.38 315 PRO A N 1
ATOM 2240 C CA . PRO A 1 315 ? -6.784 -22.810 0.464 1.00 54.38 315 PRO A CA 1
ATOM 2241 C C . PRO A 1 315 ? -8.242 -22.791 0.915 1.00 54.38 315 PRO A C 1
ATOM 2243 O O . PRO A 1 315 ? -8.531 -23.161 2.056 1.00 54.38 315 PRO A O 1
ATOM 2246 N N . GLU A 1 316 ? -9.167 -22.364 0.050 1.00 49.66 316 GLU A N 1
ATOM 2247 C CA . GLU A 1 316 ? -10.576 -22.403 0.430 1.00 49.66 316 GLU A CA 1
ATOM 2248 C C . GLU A 1 316 ? -10.960 -23.857 0.754 1.00 49.66 316 GLU A C 1
ATOM 2250 O O . GLU A 1 316 ? -10.596 -24.766 -0.008 1.00 49.66 316 GLU A O 1
ATOM 2255 N N . PRO A 1 317 ? -11.712 -24.112 1.841 1.00 56.91 317 PRO A N 1
ATOM 2256 C CA . PRO A 1 317 ? -12.128 -25.464 2.219 1.00 56.91 317 PRO A CA 1
ATOM 2257 C C . PRO A 1 317 ? -12.820 -26.220 1.074 1.00 56.91 317 PRO A C 1
ATOM 2259 O O . PRO A 1 317 ? -12.703 -27.441 0.961 1.00 56.91 317 PRO A O 1
ATOM 2262 N N . ALA A 1 318 ? -13.490 -25.489 0.174 1.00 57.97 318 ALA A N 1
ATOM 2263 C CA . ALA A 1 318 ? -14.145 -26.035 -1.008 1.00 57.97 318 ALA A CA 1
ATOM 2264 C C . ALA A 1 318 ? -13.171 -26.726 -1.979 1.00 57.97 318 ALA A C 1
ATOM 2266 O O . ALA A 1 318 ? -13.538 -27.730 -2.581 1.00 57.97 318 ALA A O 1
ATOM 2267 N N . SER A 1 319 ? -11.925 -26.255 -2.096 1.00 56.53 319 SER A N 1
ATOM 2268 C CA . SER A 1 319 ? -10.889 -26.874 -2.943 1.00 56.53 319 SER A CA 1
ATOM 2269 C C . SER A 1 319 ? -10.531 -28.278 -2.451 1.00 56.53 319 SER A C 1
ATOM 2271 O O . SER A 1 319 ? -10.387 -29.206 -3.247 1.00 56.53 319 SER A O 1
ATOM 2273 N N . LEU A 1 320 ? -10.433 -28.448 -1.128 1.00 57.53 320 LEU A N 1
ATOM 2274 C CA . LEU A 1 320 ? -10.169 -29.741 -0.494 1.00 57.53 320 LEU A CA 1
ATOM 2275 C C . LEU A 1 320 ? -11.386 -30.663 -0.587 1.00 57.53 320 LEU A C 1
ATOM 2277 O O . LEU A 1 320 ? -11.228 -31.851 -0.861 1.00 57.53 320 LEU A O 1
ATOM 2281 N N . LEU A 1 321 ? -12.596 -30.118 -0.431 1.00 62.12 321 LEU A N 1
ATOM 2282 C CA . LEU A 1 321 ? -13.840 -30.864 -0.629 1.00 62.12 321 LEU A CA 1
ATOM 2283 C C . LEU A 1 321 ? -14.015 -31.323 -2.081 1.00 62.12 321 LEU A C 1
ATOM 2285 O O . LEU A 1 321 ? -14.404 -32.467 -2.298 1.00 62.12 321 LEU A O 1
ATOM 2289 N N . LEU A 1 322 ? -13.688 -30.492 -3.077 1.00 63.53 322 LEU A N 1
ATOM 2290 C CA . LEU A 1 322 ? -13.736 -30.881 -4.490 1.00 63.53 322 LEU A CA 1
ATOM 2291 C C . LEU A 1 322 ? -12.678 -31.933 -4.827 1.00 63.53 322 LEU A C 1
ATOM 2293 O O . LEU A 1 322 ? -12.971 -32.876 -5.560 1.00 63.53 322 LEU A O 1
ATOM 2297 N N . LEU A 1 323 ? -11.466 -31.799 -4.284 1.00 67.19 323 LEU A N 1
ATOM 2298 C CA . LEU A 1 323 ? -10.408 -32.792 -4.456 1.00 67.19 323 LEU A CA 1
ATOM 2299 C C . LEU A 1 323 ? -10.814 -34.135 -3.830 1.00 67.19 323 LEU A C 1
ATOM 2301 O O . LEU A 1 323 ? -10.698 -35.179 -4.473 1.00 67.19 323 LEU A O 1
ATOM 2305 N N . ALA A 1 324 ? -11.357 -34.109 -2.611 1.00 69.50 324 ALA A N 1
ATOM 2306 C CA . ALA A 1 324 ? -11.864 -35.293 -1.925 1.00 69.50 324 ALA A CA 1
ATOM 2307 C C . ALA A 1 324 ? -13.059 -35.920 -2.665 1.00 69.50 324 ALA A C 1
ATOM 2309 O O . ALA A 1 324 ? -13.110 -37.140 -2.825 1.00 69.50 324 ALA A O 1
ATOM 2310 N N . ALA A 1 325 ? -13.984 -35.106 -3.179 1.00 73.19 325 ALA A N 1
ATOM 2311 C CA . ALA A 1 325 ? -15.112 -35.573 -3.981 1.00 73.19 325 ALA A CA 1
ATOM 2312 C C . ALA A 1 325 ? -14.649 -36.189 -5.313 1.00 73.19 325 ALA A C 1
ATOM 2314 O O . ALA A 1 325 ? -15.116 -37.265 -5.688 1.00 73.19 325 ALA A O 1
ATOM 2315 N N . GLY A 1 326 ? -13.689 -35.563 -6.000 1.00 72.81 326 GLY A N 1
ATOM 2316 C CA . GLY A 1 326 ? -13.102 -36.073 -7.240 1.00 72.81 326 GLY A CA 1
ATOM 2317 C C . GLY A 1 326 ? -12.384 -37.412 -7.046 1.00 72.81 326 GLY A C 1
ATOM 2318 O O . GLY A 1 326 ? -12.605 -38.352 -7.813 1.00 72.81 326 GLY A O 1
ATOM 2319 N N . LEU A 1 327 ? -11.596 -37.542 -5.975 1.00 78.62 327 LEU A N 1
ATOM 2320 C CA . LEU A 1 327 ? -10.960 -38.806 -5.589 1.00 78.62 327 LEU A CA 1
ATOM 2321 C C . LEU A 1 327 ? -11.997 -39.874 -5.205 1.00 78.62 327 LEU A C 1
ATOM 2323 O O . LEU A 1 327 ? -11.864 -41.032 -5.606 1.00 78.62 327 LEU A O 1
ATOM 2327 N N . GLY A 1 328 ? -13.070 -39.493 -4.506 1.00 73.44 328 GLY A N 1
ATOM 2328 C CA . GLY A 1 328 ? -14.186 -40.384 -4.180 1.00 73.44 328 GLY A CA 1
ATOM 2329 C C . GLY A 1 328 ? -14.874 -40.961 -5.423 1.00 73.44 328 GLY A C 1
ATOM 2330 O O . GLY A 1 328 ? -15.096 -42.172 -5.502 1.00 73.44 328 GLY A O 1
ATOM 2331 N N . VAL A 1 329 ? -15.140 -40.131 -6.437 1.00 78.62 329 VAL A N 1
ATOM 2332 C CA . VAL A 1 329 ? -15.732 -40.570 -7.716 1.00 78.62 329 VAL A CA 1
ATOM 2333 C C . VAL A 1 329 ? -14.809 -41.538 -8.465 1.00 78.62 329 VAL A C 1
ATOM 2335 O O . VAL A 1 329 ? -15.286 -42.534 -9.016 1.00 78.62 329 VAL A O 1
ATOM 2338 N N . LEU A 1 330 ? -13.494 -41.299 -8.458 1.00 76.62 330 LEU A N 1
ATOM 2339 C CA . LEU A 1 330 ? -12.514 -42.196 -9.084 1.00 76.62 330 LEU A CA 1
ATOM 2340 C C . LEU A 1 330 ? -12.474 -43.572 -8.406 1.00 76.62 330 LEU A C 1
ATOM 2342 O O . LEU A 1 330 ? -12.463 -44.594 -9.094 1.00 76.62 330 LEU A O 1
ATOM 2346 N N . VAL A 1 331 ? -12.528 -43.620 -7.072 1.00 79.88 331 VAL A N 1
ATOM 2347 C CA . VAL A 1 331 ? -12.571 -44.882 -6.312 1.00 79.88 331 VAL A CA 1
ATOM 2348 C C . VAL A 1 331 ? -13.862 -45.658 -6.589 1.00 79.88 331 VAL A C 1
ATOM 2350 O O . VAL A 1 331 ? -13.816 -46.876 -6.780 1.00 79.88 331 VAL A O 1
ATOM 2353 N N . VAL A 1 332 ? -15.012 -44.980 -6.656 1.00 78.38 332 VAL A N 1
ATOM 2354 C CA . VAL A 1 332 ? -16.299 -45.618 -6.987 1.00 78.38 332 VAL A CA 1
ATOM 2355 C C . VAL A 1 332 ? -16.284 -46.181 -8.410 1.00 78.38 332 VAL A C 1
ATOM 2357 O O . VAL A 1 332 ? -16.654 -47.339 -8.607 1.00 78.38 332 VAL A O 1
ATOM 2360 N N . ARG A 1 333 ? -15.782 -45.421 -9.392 1.00 72.31 333 ARG A N 1
ATOM 2361 C CA . ARG A 1 333 ? -15.647 -45.900 -10.779 1.00 72.31 333 ARG A CA 1
ATOM 2362 C C . ARG A 1 333 ? -14.697 -47.093 -10.894 1.00 72.31 333 ARG A C 1
ATOM 2364 O O . ARG A 1 333 ? -15.035 -48.071 -11.557 1.00 72.31 333 ARG A O 1
ATOM 2371 N N . ALA A 1 334 ? -13.558 -47.066 -10.201 1.00 70.56 334 ALA A N 1
ATOM 2372 C CA . ALA A 1 334 ? -12.615 -48.185 -10.184 1.00 70.56 334 ALA A CA 1
ATOM 2373 C C . ALA A 1 334 ? -13.224 -49.459 -9.564 1.00 70.56 334 ALA A C 1
ATOM 2375 O O . ALA A 1 334 ? -12.931 -50.571 -10.007 1.00 70.56 334 ALA A O 1
ATOM 2376 N N . ARG A 1 335 ? -14.103 -49.318 -8.560 1.00 74.56 335 ARG A N 1
ATOM 2377 C CA . ARG A 1 335 ? -14.851 -50.447 -7.980 1.00 74.56 335 ARG A CA 1
ATOM 2378 C C . ARG A 1 335 ? -15.900 -51.004 -8.943 1.00 74.56 335 ARG A C 1
ATOM 2380 O O . ARG A 1 335 ? -16.004 -52.221 -9.063 1.00 74.56 335 ARG A O 1
ATOM 2387 N N . GLN A 1 336 ? -16.628 -50.144 -9.654 1.00 72.06 336 GLN A N 1
ATOM 2388 C CA . GLN A 1 336 ? -17.636 -50.569 -10.634 1.00 72.06 336 GLN A CA 1
ATOM 2389 C C . GLN A 1 336 ? -17.013 -51.329 -11.817 1.00 72.06 336 GLN A C 1
ATOM 2391 O O . GLN A 1 336 ? -17.534 -52.367 -12.211 1.00 72.06 336 GLN A O 1
ATOM 2396 N N . GLN A 1 337 ? -15.853 -50.893 -12.319 1.00 72.31 337 GLN A N 1
ATOM 2397 C CA . GLN A 1 337 ? -15.150 -51.573 -13.420 1.00 72.31 337 GLN A CA 1
ATOM 2398 C C . GLN A 1 337 ? -14.607 -52.964 -13.045 1.00 72.31 337 GLN A C 1
ATOM 2400 O O . GLN A 1 337 ? -14.543 -53.856 -13.888 1.00 72.31 337 GLN A O 1
ATOM 2405 N N . ARG A 1 338 ? -14.243 -53.179 -11.773 1.00 71.69 338 ARG A N 1
ATOM 2406 C CA . ARG A 1 338 ? -13.831 -54.503 -11.265 1.00 71.69 338 ARG A CA 1
ATOM 2407 C C . ARG A 1 338 ? -15.007 -55.459 -11.056 1.00 71.69 338 ARG A C 1
ATOM 2409 O O . ARG A 1 338 ? -14.803 -56.667 -11.051 1.00 71.69 338 ARG A O 1
ATOM 2416 N N . ALA A 1 339 ? -16.214 -54.931 -10.859 1.00 66.00 339 ALA A N 1
ATOM 2417 C CA . ALA A 1 339 ? -17.424 -55.737 -10.718 1.00 66.00 339 ALA A CA 1
ATOM 2418 C C . ALA A 1 339 ? -17.983 -56.197 -12.075 1.00 66.00 339 ALA A C 1
ATOM 2420 O O . ALA A 1 339 ? -18.607 -57.246 -12.137 1.00 66.00 339 ALA A O 1
ATOM 2421 N N . SER A 1 340 ? -17.726 -55.457 -13.160 1.00 61.34 340 SER A N 1
ATOM 2422 C CA . SER A 1 340 ? -18.186 -55.794 -14.517 1.00 61.34 340 SER A CA 1
ATOM 2423 C C . SER A 1 340 ? -17.249 -56.727 -15.299 1.00 61.34 340 SER A C 1
ATOM 2425 O O . SER A 1 340 ? -17.482 -56.973 -16.476 1.00 61.34 340 SER A O 1
ATOM 2427 N N . THR A 1 341 ? -16.156 -57.189 -14.686 1.00 57.56 341 THR A N 1
ATOM 2428 C CA . THR A 1 341 ? -15.153 -58.092 -15.288 1.00 57.56 341 THR A CA 1
ATOM 2429 C C . THR A 1 341 ? -15.125 -59.480 -14.631 1.00 57.56 341 THR A C 1
ATOM 2431 O O . THR A 1 341 ? -14.156 -60.218 -14.799 1.00 57.56 341 THR A O 1
ATOM 2434 N N . ARG A 1 342 ? -16.178 -59.847 -13.892 1.00 49.91 342 ARG A N 1
ATOM 2435 C CA . ARG A 1 342 ? -16.400 -61.197 -13.357 1.00 49.91 342 ARG A CA 1
ATOM 2436 C C . ARG A 1 342 ? -17.668 -61.807 -13.924 1.00 49.91 342 ARG A C 1
ATOM 2438 O O . ARG A 1 342 ? -18.633 -61.036 -14.110 1.00 49.91 342 ARG A O 1
#

Foldseek 3Di:
DDDAADADPPPPPPDPQPDPPVDPPDPWPFAAQCLVVWAWDWDQDPVRDIARLETENQAAHGGDWAEWEDRPLFKIKTAAFHDDDVQFRHHAIWMDGGNDHHIAHQATHPEDQGHRGAWRYWDADPQWIKTQHQDQRRGAIWTRAGGDDRHHHHDIDGLDRPQVQCCVVPVAGDDDQAFQRYWRDQQEKEDQDPFKMWGWIQAQAIWIWGQDPPSHIHTDEGQPQQHERFDNCPPVADGETTYFNAKYWYQDPVRWIKMWTWTWRQQDQDPNHHPSQTWIFTWMWIPPDNHTDIDTPDTDPPPDGDNYDDDRTDPDVVVVVVVVVVVVVVVVVVVVVVVVVD

Radius of gyration: 22.44 Å; chains: 1; bounding box: 55×81×52 Å